Protein AF-A0A388QP44-F1 (afdb_monomer)

Structure (mmCIF, N/CA/C/O backbone):
data_AF-A0A388QP44-F1
#
_entry.id   AF-A0A388QP44-F1
#
loop_
_atom_site.group_PDB
_atom_site.id
_atom_site.type_symbol
_atom_site.label_atom_id
_atom_site.label_alt_id
_atom_site.label_comp_id
_atom_site.label_asym_id
_atom_site.label_entity_id
_atom_site.label_seq_id
_atom_site.pdbx_PDB_ins_code
_atom_site.Cartn_x
_atom_site.Cartn_y
_atom_site.Cartn_z
_atom_site.occupancy
_atom_site.B_iso_or_equiv
_atom_site.auth_seq_id
_atom_site.auth_comp_id
_atom_site.auth_asym_id
_atom_site.auth_atom_id
_atom_site.pdbx_PDB_model_num
ATOM 1 N N . MET A 1 1 ? -47.183 -3.096 -34.410 1.00 36.06 1 MET A N 1
ATOM 2 C CA . MET A 1 1 ? -46.093 -2.670 -35.306 1.00 36.06 1 MET A CA 1
ATOM 3 C C . MET A 1 1 ? -44.813 -2.932 -34.537 1.00 36.06 1 MET A C 1
ATOM 5 O O . MET A 1 1 ? -44.527 -2.222 -33.585 1.00 36.06 1 MET A O 1
ATOM 9 N N . ILE A 1 2 ? -44.214 -4.088 -34.814 1.00 36.72 2 ILE A N 1
ATOM 10 C CA . ILE A 1 2 ? -43.000 -4.600 -34.174 1.00 36.72 2 ILE A CA 1
ATOM 11 C C . ILE A 1 2 ? -41.840 -3.863 -34.840 1.00 36.72 2 ILE A C 1
ATOM 13 O O . ILE A 1 2 ? -41.774 -3.837 -36.067 1.00 36.72 2 ILE A O 1
ATOM 17 N N . ILE A 1 3 ? -40.999 -3.212 -34.045 1.00 40.69 3 ILE A N 1
ATOM 18 C CA . ILE A 1 3 ? -39.704 -2.699 -34.488 1.00 40.69 3 ILE A CA 1
ATOM 19 C C . ILE A 1 3 ? -38.692 -3.543 -33.723 1.00 40.69 3 ILE A C 1
ATOM 21 O O . ILE A 1 3 ? -38.542 -3.396 -32.512 1.00 40.69 3 ILE A O 1
ATOM 25 N N . ASP A 1 4 ? -38.130 -4.511 -34.441 1.00 37.88 4 ASP A N 1
ATOM 26 C CA . ASP A 1 4 ? -37.032 -5.362 -34.004 1.00 37.88 4 ASP A CA 1
ATOM 27 C C . ASP A 1 4 ? -35.755 -4.517 -33.912 1.00 37.88 4 ASP A C 1
ATOM 29 O O . ASP A 1 4 ? -35.214 -4.085 -34.930 1.00 37.88 4 ASP A O 1
ATOM 33 N N . ASP A 1 5 ? -35.269 -4.298 -32.690 1.00 41.50 5 ASP A N 1
ATOM 34 C CA . ASP A 1 5 ? -33.899 -3.854 -32.435 1.00 41.50 5 ASP A CA 1
ATOM 35 C C . ASP A 1 5 ? -32.983 -5.087 -32.429 1.00 41.50 5 ASP A C 1
ATOM 37 O O . ASP A 1 5 ? -32.875 -5.830 -31.446 1.00 41.50 5 ASP A O 1
ATOM 41 N N . GLU A 1 6 ? -32.327 -5.319 -33.562 1.00 45.09 6 GLU A N 1
ATOM 42 C CA . GLU A 1 6 ? -31.327 -6.363 -33.762 1.00 45.09 6 GLU A CA 1
ATOM 43 C C . GLU A 1 6 ? -30.048 -6.025 -32.961 1.00 45.09 6 GLU A C 1
ATOM 45 O O . GLU A 1 6 ? -29.150 -5.323 -33.424 1.00 45.09 6 GLU A O 1
ATOM 50 N N . LYS A 1 7 ? -29.963 -6.502 -31.709 1.00 39.59 7 LYS A N 1
ATOM 51 C CA . LYS A 1 7 ? -28.722 -6.474 -30.908 1.00 39.59 7 LYS A CA 1
ATOM 52 C C . LYS A 1 7 ? -27.682 -7.432 -31.518 1.00 39.59 7 LYS A C 1
ATOM 54 O O . LYS A 1 7 ? -27.985 -8.617 -31.678 1.00 39.59 7 LYS A O 1
ATOM 59 N N . PRO A 1 8 ? -26.454 -6.976 -31.826 1.00 43.09 8 PRO A N 1
ATOM 60 C CA . PRO A 1 8 ? -25.482 -7.766 -32.569 1.00 43.09 8 PRO A CA 1
ATOM 61 C C . PRO A 1 8 ? -24.807 -8.841 -31.700 1.00 43.09 8 PRO A C 1
ATOM 63 O O . PRO A 1 8 ? -24.777 -8.787 -30.472 1.00 43.09 8 PRO A O 1
ATOM 66 N N . LYS A 1 9 ? -24.243 -9.838 -32.385 1.00 53.03 9 LYS A N 1
ATOM 67 C CA . LYS A 1 9 ? -23.696 -11.128 -31.915 1.00 53.03 9 LYS A CA 1
ATOM 68 C C . LYS A 1 9 ? -22.442 -11.054 -31.007 1.00 53.03 9 LYS A C 1
ATOM 70 O O . LYS A 1 9 ? -21.737 -12.050 -30.860 1.00 53.03 9 LYS A O 1
ATOM 75 N N . GLU A 1 10 ? -22.143 -9.910 -30.392 1.00 55.41 10 GLU A N 1
ATOM 76 C CA . GLU A 1 10 ? -20.898 -9.656 -29.635 1.00 55.41 10 GLU A CA 1
ATOM 77 C C . GLU A 1 10 ? -20.819 -10.423 -28.305 1.00 55.41 10 GLU A C 1
ATOM 79 O O . GLU A 1 10 ? -19.761 -10.942 -27.942 1.00 55.41 10 GLU A O 1
ATOM 84 N N . ASN A 1 11 ? -21.953 -10.602 -27.619 1.00 61.88 11 ASN A N 1
ATOM 85 C CA . ASN A 1 11 ? -21.992 -11.299 -26.327 1.00 61.88 11 ASN A CA 1
ATOM 86 C C . ASN A 1 11 ? -21.546 -12.768 -26.409 1.00 61.88 11 ASN A C 1
ATOM 88 O O . ASN A 1 11 ? -21.019 -13.316 -25.436 1.00 61.88 11 ASN A O 1
ATOM 92 N N . GLU A 1 12 ? -21.737 -13.426 -27.555 1.00 70.94 12 GLU A N 1
ATOM 93 C CA . GLU A 1 12 ? -21.402 -14.844 -27.698 1.00 70.94 12 GLU A CA 1
ATOM 94 C C . GLU A 1 12 ? -19.886 -15.069 -27.826 1.00 70.94 12 GLU A C 1
ATOM 96 O O . GLU A 1 12 ? -19.361 -16.057 -27.309 1.00 70.94 12 GLU A O 1
ATOM 101 N N . LEU A 1 13 ? -19.167 -14.143 -28.471 1.00 75.38 13 LEU A N 1
ATOM 102 C CA . LEU A 1 13 ? -17.709 -14.206 -28.624 1.00 75.38 13 LEU A CA 1
ATOM 103 C C . LEU A 1 13 ? -16.993 -13.881 -27.313 1.00 75.38 13 LEU A C 1
ATOM 105 O O . LEU A 1 13 ? -16.103 -14.629 -26.911 1.00 75.38 13 LEU A O 1
ATOM 109 N N . ILE A 1 14 ? -17.437 -12.839 -26.605 1.00 80.56 14 ILE A N 1
ATOM 110 C CA . ILE A 1 14 ? -16.909 -12.471 -25.283 1.00 80.56 14 ILE A CA 1
ATOM 111 C C . ILE A 1 14 ? -17.078 -13.640 -24.300 1.00 80.56 14 ILE A C 1
ATOM 113 O O . ILE A 1 14 ? -16.132 -14.031 -23.619 1.00 80.56 14 ILE A O 1
ATOM 117 N N . SER A 1 15 ? -18.243 -14.296 -24.313 1.00 80.31 15 SER A N 1
ATOM 118 C CA . SER A 1 15 ? -18.501 -15.479 -23.478 1.00 80.31 15 SER A CA 1
ATOM 119 C C . SER A 1 15 ? -17.587 -16.666 -23.812 1.00 80.31 15 SER A C 1
ATOM 121 O O . SER A 1 15 ? -17.215 -17.434 -22.925 1.00 80.31 15 SER A O 1
ATOM 123 N N . LYS A 1 16 ? -17.220 -16.851 -25.087 1.00 81.62 16 LYS A N 1
ATOM 124 C CA . LYS A 1 16 ? -16.285 -17.907 -25.516 1.00 81.62 16 LYS A CA 1
ATOM 125 C C . LYS A 1 16 ? -14.850 -17.597 -25.088 1.00 81.62 16 LYS A C 1
ATOM 127 O O . LYS A 1 16 ? -14.151 -18.507 -24.653 1.00 81.62 16 LYS A O 1
ATOM 132 N N . ILE A 1 17 ? -14.436 -16.333 -25.157 1.00 83.75 17 ILE A N 1
ATOM 133 C CA . ILE A 1 17 ? -13.115 -15.878 -24.701 1.00 83.75 17 ILE A CA 1
ATOM 134 C C . ILE A 1 17 ? -12.996 -16.018 -23.180 1.00 83.75 17 ILE A C 1
ATOM 136 O O . ILE A 1 17 ? -11.995 -16.546 -22.702 1.00 83.75 17 ILE A O 1
ATOM 140 N N . GLN A 1 18 ? -14.041 -15.669 -22.423 1.00 81.44 18 GLN A N 1
ATOM 141 C CA . GLN A 1 18 ? -14.054 -15.853 -20.970 1.00 81.44 18 GLN A CA 1
ATOM 142 C C . GLN A 1 18 ? -13.886 -17.328 -20.578 1.00 81.44 18 GLN A C 1
ATOM 144 O O . GLN A 1 18 ? -13.082 -17.654 -19.713 1.00 81.44 18 GLN A O 1
ATOM 149 N N . LYS A 1 19 ? -14.543 -18.249 -21.296 1.00 82.38 19 LYS A N 1
ATOM 150 C CA . LYS A 1 19 ? -14.344 -19.694 -21.090 1.00 82.38 19 LYS A CA 1
ATOM 151 C C . LYS A 1 19 ? -12.910 -20.150 -21.369 1.00 82.38 19 LYS A C 1
ATOM 153 O O . LYS A 1 19 ? -12.461 -21.096 -20.728 1.00 82.38 19 LYS A O 1
ATOM 158 N N . LEU A 1 20 ? -12.190 -19.522 -22.305 1.00 82.69 20 LEU A N 1
ATOM 159 C CA . LEU A 1 20 ? -10.773 -19.828 -22.552 1.00 82.69 20 LEU A CA 1
ATOM 160 C C . LEU A 1 20 ? -9.883 -19.372 -21.393 1.00 82.69 20 LEU A C 1
ATOM 162 O O . LEU A 1 20 ? -8.952 -20.098 -21.041 1.00 82.69 20 LEU A O 1
ATOM 166 N N . ILE A 1 21 ? -10.197 -18.222 -20.789 1.00 82.69 21 ILE A N 1
ATOM 167 C CA . ILE A 1 21 ? -9.527 -17.718 -19.583 1.00 82.69 21 ILE A CA 1
ATOM 168 C C . ILE A 1 21 ? -9.776 -18.682 -18.418 1.00 82.69 21 ILE A C 1
ATOM 170 O O . ILE A 1 21 ? -8.825 -19.159 -17.802 1.00 82.69 21 ILE A O 1
ATOM 174 N N . ASP A 1 22 ? -11.035 -19.056 -18.186 1.00 82.62 22 ASP A N 1
ATOM 175 C CA . ASP A 1 22 ? -11.422 -19.953 -17.090 1.00 82.62 22 ASP A CA 1
ATOM 176 C C . ASP A 1 22 ? -10.857 -21.378 -17.273 1.00 82.62 22 ASP A C 1
ATOM 178 O O . ASP A 1 22 ? -10.543 -22.062 -16.300 1.00 82.62 22 ASP A O 1
ATOM 182 N N . SER A 1 23 ? -10.684 -21.822 -18.525 1.00 80.19 23 SER A N 1
ATOM 183 C CA . SER A 1 23 ? -10.083 -23.123 -18.871 1.00 80.19 23 SER A CA 1
ATOM 184 C C . SER A 1 23 ? -8.550 -23.085 -18.956 1.00 80.19 23 SER A C 1
ATOM 186 O O . SER A 1 23 ? -7.940 -24.087 -19.332 1.00 80.19 23 SER A O 1
ATOM 188 N N . ASN A 1 24 ? -7.927 -21.937 -18.661 1.00 75.44 24 ASN A N 1
ATOM 189 C CA . ASN A 1 24 ? -6.490 -21.674 -18.778 1.00 75.44 24 ASN A CA 1
ATOM 190 C C . ASN A 1 24 ? -5.882 -22.082 -20.142 1.00 75.44 24 ASN A C 1
ATOM 192 O O . ASN A 1 24 ? -4.736 -22.524 -20.229 1.00 75.44 24 ASN A O 1
ATOM 196 N N . ASN A 1 25 ? -6.663 -21.972 -21.223 1.00 73.88 25 ASN A N 1
ATOM 197 C CA . ASN A 1 25 ? -6.258 -22.379 -22.569 1.00 73.88 25 ASN A CA 1
ATOM 198 C C . ASN A 1 25 ? -5.904 -21.159 -23.427 1.00 73.88 25 ASN A C 1
ATOM 200 O O . ASN A 1 25 ? -6.636 -20.768 -24.338 1.00 73.88 25 ASN A O 1
ATOM 204 N N . GLY A 1 26 ? -4.746 -20.574 -23.142 1.00 80.38 26 GLY A N 1
ATOM 205 C CA . GLY A 1 26 ? -4.225 -19.404 -23.836 1.00 80.38 26 GLY A CA 1
ATOM 206 C C . GLY A 1 26 ? -3.373 -18.544 -22.915 1.00 80.38 26 GLY A C 1
ATOM 207 O O . GLY A 1 26 ? -3.038 -18.949 -21.808 1.00 80.38 26 GLY A O 1
ATOM 208 N N . ASP A 1 27 ? -3.014 -17.361 -23.398 1.00 86.38 27 ASP A N 1
ATOM 209 C CA . ASP A 1 27 ? -2.368 -16.331 -22.596 1.00 86.38 27 ASP A CA 1
ATOM 210 C C . ASP A 1 27 ? -3.469 -15.471 -21.948 1.00 86.38 27 ASP A C 1
ATOM 212 O O . ASP A 1 27 ? -4.200 -14.786 -22.674 1.00 86.38 27 ASP A O 1
ATOM 216 N N . PRO A 1 28 ? -3.629 -15.514 -20.613 1.00 83.69 28 PRO A N 1
ATOM 217 C CA . PRO A 1 28 ? -4.710 -14.820 -19.921 1.00 83.69 28 PRO A CA 1
ATOM 218 C C . PRO A 1 28 ? -4.622 -13.298 -20.080 1.00 83.69 28 PRO A C 1
ATOM 220 O O . PRO A 1 28 ? -5.657 -12.647 -20.202 1.00 83.69 28 PRO A O 1
ATOM 223 N N . GLY A 1 29 ? -3.413 -12.727 -20.148 1.00 84.19 29 GLY A N 1
ATOM 224 C CA . GLY A 1 29 ? -3.236 -11.288 -20.348 1.00 84.19 29 GLY A CA 1
ATOM 225 C C . GLY A 1 29 ? -3.674 -10.864 -21.747 1.00 84.19 29 GLY A C 1
ATOM 226 O O . GLY A 1 29 ? -4.401 -9.884 -21.917 1.00 84.19 29 GLY A O 1
ATOM 227 N N . ARG A 1 30 ? -3.304 -11.660 -22.755 1.00 87.56 30 ARG A N 1
ATOM 228 C CA . ARG A 1 30 ? -3.704 -11.421 -24.145 1.00 87.56 30 ARG A CA 1
ATOM 229 C C . ARG A 1 30 ? -5.208 -11.597 -24.354 1.00 87.56 30 ARG A C 1
ATOM 231 O O . ARG A 1 30 ? -5.830 -10.770 -25.012 1.00 87.56 30 ARG A O 1
ATOM 238 N N . LEU A 1 31 ? -5.806 -12.640 -23.779 1.00 88.81 31 LEU A N 1
ATOM 239 C CA . LEU A 1 31 ? -7.251 -12.879 -23.854 1.00 88.81 31 LEU A CA 1
ATOM 240 C C . LEU A 1 31 ? -8.052 -11.775 -23.148 1.00 88.81 31 LEU A C 1
ATOM 242 O O . LEU A 1 31 ? -9.086 -11.363 -23.672 1.00 88.81 31 LEU A O 1
ATOM 246 N N . GLN A 1 32 ? -7.556 -11.251 -22.021 1.00 85.31 32 GLN A N 1
ATOM 247 C CA . GLN A 1 32 ? -8.180 -10.119 -21.333 1.00 85.31 32 GLN A CA 1
ATOM 248 C C . GLN A 1 32 ? -8.125 -8.845 -22.183 1.00 85.31 32 GLN A C 1
ATOM 250 O O . GLN A 1 32 ? -9.148 -8.196 -22.371 1.00 85.31 32 GLN A O 1
ATOM 255 N N . HIS A 1 33 ? -6.968 -8.534 -22.775 1.00 88.12 33 HIS A N 1
ATOM 256 C CA . HIS A 1 33 ? -6.825 -7.388 -23.676 1.00 88.12 33 HIS A CA 1
ATOM 257 C C . HIS A 1 33 ? -7.799 -7.463 -24.863 1.00 88.12 33 HIS A C 1
ATOM 259 O O . HIS A 1 33 ? -8.467 -6.488 -25.199 1.00 88.12 33 HIS A O 1
ATOM 265 N N . ILE A 1 34 ? -7.931 -8.643 -25.471 1.00 87.25 34 ILE A N 1
ATOM 266 C CA . ILE A 1 34 ? -8.887 -8.894 -26.553 1.00 87.25 34 ILE A CA 1
ATOM 267 C C . ILE A 1 34 ? -10.334 -8.684 -26.071 1.00 87.25 34 ILE A C 1
ATOM 269 O O . ILE A 1 34 ? -11.133 -8.066 -26.774 1.00 87.25 34 ILE A O 1
ATOM 273 N N . CYS A 1 35 ? -10.673 -9.177 -24.877 1.00 85.69 35 CYS A N 1
ATOM 274 C CA . CYS A 1 35 ? -11.994 -9.017 -24.264 1.00 85.69 35 CYS A CA 1
ATOM 275 C C . CYS A 1 35 ? -12.339 -7.537 -24.028 1.00 85.69 35 CYS A C 1
ATOM 277 O O . CYS A 1 35 ? -13.435 -7.085 -24.372 1.00 85.69 35 CYS A O 1
ATOM 279 N N . ASP A 1 36 ? -11.378 -6.766 -23.520 1.00 85.44 36 ASP A N 1
ATOM 280 C CA . ASP A 1 36 ? -11.526 -5.334 -23.272 1.00 85.44 36 ASP A CA 1
ATOM 281 C C . ASP A 1 36 ? -11.694 -4.557 -24.588 1.00 85.44 36 ASP A C 1
ATOM 283 O O . ASP A 1 36 ? -12.540 -3.666 -24.680 1.00 85.44 36 ASP A O 1
ATOM 287 N N . MET A 1 37 ? -10.944 -4.921 -25.636 1.00 85.00 37 MET A N 1
ATOM 288 C CA . MET A 1 37 ? -11.053 -4.301 -26.964 1.00 85.00 37 MET A CA 1
ATOM 289 C C . MET A 1 37 ? -12.404 -4.579 -27.631 1.00 85.00 37 MET A C 1
ATOM 291 O O . MET A 1 37 ? -13.008 -3.659 -28.186 1.00 85.00 37 MET A O 1
ATOM 295 N N . LEU A 1 38 ? -12.909 -5.812 -27.528 1.00 82.19 38 LEU A N 1
ATOM 296 C CA . LEU A 1 38 ? -14.235 -6.181 -28.031 1.00 82.19 38 LEU A CA 1
ATOM 297 C C . LEU A 1 38 ? -15.354 -5.496 -27.240 1.00 82.19 38 LEU A C 1
ATOM 299 O O . LEU A 1 38 ? -16.295 -4.997 -27.841 1.00 82.19 38 LEU A O 1
ATOM 303 N N . SER A 1 39 ? -15.223 -5.383 -25.915 1.00 79.31 39 SER A N 1
ATOM 304 C CA . SER A 1 39 ? -16.188 -4.656 -25.069 1.00 79.31 39 SER A CA 1
ATOM 305 C C . SER A 1 39 ? -16.237 -3.156 -25.382 1.00 79.31 39 SER A C 1
ATOM 307 O O . SER A 1 39 ? -17.246 -2.495 -25.148 1.00 79.31 39 SER A O 1
ATOM 309 N N . GLN A 1 40 ? -15.140 -2.608 -25.912 1.00 79.12 40 GLN A N 1
ATOM 310 C CA . GLN A 1 40 ? -15.026 -1.217 -26.349 1.00 79.12 40 GLN A CA 1
ATOM 311 C C . GLN A 1 40 ? -15.366 -1.016 -27.838 1.00 79.12 40 GLN A C 1
ATOM 313 O O . GLN A 1 40 ? -15.201 0.099 -28.335 1.00 79.12 40 GLN A O 1
ATOM 318 N N . ASN A 1 41 ? -15.821 -2.055 -28.554 1.00 73.06 41 ASN A N 1
ATOM 319 C CA . ASN A 1 41 ? -16.096 -2.038 -29.998 1.00 73.06 41 ASN A CA 1
ATOM 320 C C . ASN A 1 41 ? -14.921 -1.524 -30.849 1.00 73.06 41 ASN A C 1
ATOM 322 O O . ASN A 1 41 ? -15.109 -0.867 -31.876 1.00 73.06 41 ASN A O 1
ATOM 326 N N . LYS A 1 42 ? -13.688 -1.807 -30.415 1.00 78.50 42 LYS A N 1
ATOM 327 C CA . LYS A 1 42 ? -12.469 -1.449 -31.144 1.00 78.50 42 LYS A CA 1
ATOM 328 C C . LYS A 1 42 ? -12.053 -2.582 -32.086 1.00 78.50 42 LYS A C 1
ATOM 330 O O . LYS A 1 42 ? -12.203 -3.754 -31.736 1.00 78.50 42 LYS A O 1
ATOM 335 N N . PRO A 1 43 ? -11.510 -2.263 -33.276 1.00 78.94 43 PRO A N 1
ATOM 336 C CA . PRO A 1 43 ? -11.025 -3.280 -34.194 1.00 78.94 43 PRO A CA 1
ATOM 337 C C . PRO A 1 43 ? -9.824 -4.002 -33.584 1.00 78.94 43 PRO A C 1
ATOM 339 O O . PRO A 1 43 ? -8.904 -3.382 -33.053 1.00 78.94 43 PRO A O 1
ATOM 342 N N . LEU A 1 44 ? -9.841 -5.327 -33.671 1.00 83.38 44 LEU A N 1
ATOM 343 C CA . LEU A 1 44 ? -8.792 -6.161 -33.111 1.00 83.38 44 LEU A CA 1
ATOM 344 C C . LEU A 1 44 ? -7.571 -6.213 -34.042 1.00 83.38 44 LEU A C 1
ATOM 346 O O . LEU A 1 44 ? -7.737 -6.257 -35.263 1.00 83.38 44 LEU A O 1
ATOM 350 N N . TYR A 1 45 ? -6.356 -6.251 -33.487 1.00 87.25 45 TYR A N 1
ATOM 351 C CA . TYR A 1 45 ? -5.131 -6.412 -34.278 1.00 87.25 45 TYR A CA 1
ATOM 352 C C . TYR A 1 45 ? -5.135 -7.737 -35.053 1.00 87.25 45 TYR A C 1
ATOM 354 O O . TYR A 1 45 ? -5.648 -8.748 -34.577 1.00 87.25 45 TYR A O 1
ATOM 362 N N . HIS A 1 46 ? -4.510 -7.762 -36.235 1.00 82.50 46 HIS A N 1
ATOM 363 C CA . HIS A 1 46 ? -4.450 -8.964 -37.078 1.00 82.50 46 HIS A CA 1
ATOM 364 C C . HIS A 1 46 ? -3.844 -10.171 -36.341 1.00 82.50 46 HIS A C 1
ATOM 366 O O . HIS A 1 46 ? -4.353 -11.285 -36.431 1.00 82.50 46 HIS A O 1
ATOM 372 N N . SER A 1 47 ? -2.803 -9.937 -35.539 1.00 83.50 47 SER A N 1
ATOM 373 C CA . SER A 1 47 ? -2.174 -10.963 -34.703 1.00 83.50 47 SER A CA 1
ATOM 374 C C . SER A 1 47 ? -3.143 -11.573 -33.687 1.00 83.50 47 SER A C 1
ATOM 376 O O . SER A 1 47 ? -3.059 -12.769 -33.404 1.00 83.50 47 SER A O 1
ATOM 378 N N . ASP A 1 48 ? -4.036 -10.765 -33.120 1.00 86.00 48 ASP A N 1
ATOM 379 C CA . ASP A 1 48 ? -5.025 -11.163 -32.119 1.00 86.00 48 ASP A CA 1
ATOM 380 C C . ASP A 1 48 ? -6.235 -11.855 -32.758 1.00 86.00 48 ASP A C 1
ATOM 382 O O . ASP A 1 48 ? -6.763 -12.811 -32.192 1.00 86.00 48 ASP A O 1
ATOM 386 N N . GLN A 1 49 ? -6.618 -11.455 -33.974 1.00 84.06 49 GLN A N 1
ATOM 387 C CA . GLN A 1 49 ? -7.624 -12.160 -34.776 1.00 84.06 49 GLN A CA 1
ATOM 388 C C . GLN A 1 49 ? -7.166 -13.589 -35.099 1.00 84.06 49 GLN A C 1
ATOM 390 O O . GLN A 1 49 ? -7.851 -14.547 -34.748 1.00 84.06 49 GLN A O 1
ATOM 395 N N . VAL A 1 50 ? -5.962 -13.745 -35.658 1.00 83.38 50 VAL A N 1
ATOM 396 C CA . VAL A 1 50 ? -5.365 -15.059 -35.970 1.00 83.38 50 VAL A CA 1
ATOM 397 C C . VAL A 1 50 ? -5.204 -15.918 -34.709 1.00 83.38 50 VAL A C 1
ATOM 399 O O . VAL A 1 50 ? -5.404 -17.134 -34.733 1.00 83.38 50 VAL A O 1
ATOM 402 N N . TYR A 1 51 ? -4.871 -15.292 -33.578 1.00 86.94 51 TYR A N 1
ATOM 403 C CA . TYR A 1 51 ? -4.759 -15.980 -32.294 1.00 86.94 51 TYR A CA 1
ATOM 404 C C . TYR A 1 51 ? -6.097 -16.575 -31.832 1.00 86.94 51 TYR A C 1
ATOM 406 O O . TYR A 1 51 ? -6.144 -17.743 -31.438 1.00 86.94 51 TYR A O 1
ATOM 414 N N . LEU A 1 52 ? -7.186 -15.804 -31.917 1.00 84.94 52 LEU A N 1
ATOM 415 C CA . LEU A 1 52 ? -8.531 -16.287 -31.601 1.00 84.94 52 LEU A CA 1
ATOM 416 C C . LEU A 1 52 ? -8.999 -17.377 -32.564 1.00 84.94 52 LEU A C 1
ATOM 418 O O . LEU A 1 52 ? -9.572 -18.367 -32.113 1.00 84.94 52 LEU A O 1
ATOM 422 N N . GLU A 1 53 ? -8.745 -17.223 -33.863 1.00 82.00 53 GLU A N 1
ATOM 423 C CA . GLU A 1 53 ? -9.108 -18.215 -34.882 1.00 82.00 53 GLU A CA 1
ATOM 424 C C . GLU A 1 53 ? -8.478 -19.576 -34.578 1.00 82.00 53 GLU A C 1
ATOM 426 O O . GLU A 1 53 ? -9.171 -20.595 -34.541 1.00 82.00 53 GLU A O 1
ATOM 431 N N . ASN A 1 54 ? -7.183 -19.582 -34.255 1.00 80.25 54 ASN A N 1
ATOM 432 C CA . ASN A 1 54 ? -6.450 -20.799 -33.922 1.00 80.25 54 ASN A CA 1
ATOM 433 C C . ASN A 1 54 ? -6.917 -21.432 -32.595 1.00 80.25 54 ASN A C 1
ATOM 435 O O . ASN A 1 54 ? -6.881 -22.650 -32.436 1.00 80.25 54 ASN A O 1
ATOM 439 N N . LYS A 1 55 ? -7.362 -20.620 -31.625 1.00 81.81 55 LYS A N 1
ATOM 440 C CA . LYS A 1 55 ? -7.794 -21.100 -30.300 1.00 81.81 55 LYS A CA 1
ATOM 441 C C . LYS A 1 55 ? -9.252 -21.535 -30.231 1.00 81.81 55 LYS A C 1
ATOM 443 O O . LYS A 1 55 ? -9.569 -22.456 -29.483 1.00 81.81 55 LYS A O 1
ATOM 448 N N . LEU A 1 56 ? -10.129 -20.897 -30.997 1.00 76.69 56 LEU A N 1
ATOM 449 C CA . LEU A 1 56 ? -11.551 -21.229 -31.054 1.00 76.69 56 LEU A CA 1
ATOM 450 C C . LEU A 1 56 ? -11.872 -22.233 -32.172 1.00 76.69 56 LEU A C 1
ATOM 452 O O . LEU A 1 56 ? -12.986 -22.753 -32.207 1.00 76.69 56 LEU A O 1
ATOM 456 N N . GLY A 1 57 ? -10.920 -22.516 -33.070 1.00 64.31 57 GLY A N 1
ATOM 457 C CA . GLY A 1 57 ? -11.108 -23.444 -34.189 1.00 64.31 57 GLY A CA 1
ATOM 458 C C . GLY A 1 57 ? -12.184 -22.979 -35.174 1.00 64.31 57 GLY A C 1
ATOM 459 O O . GLY A 1 57 ? -12.844 -23.802 -35.808 1.00 64.31 57 GLY A O 1
ATOM 460 N N . ILE A 1 58 ? -12.415 -21.664 -35.259 1.00 60.81 58 ILE A N 1
ATOM 461 C CA . ILE A 1 58 ? -13.496 -21.085 -36.057 1.00 60.81 58 ILE A CA 1
ATOM 462 C C . ILE A 1 58 ? -12.954 -20.774 -37.448 1.00 60.81 58 ILE A C 1
ATOM 464 O O . ILE A 1 58 ? -12.264 -19.780 -37.656 1.00 60.81 58 ILE A O 1
ATOM 468 N N . ASN A 1 59 ? -13.317 -21.607 -38.419 1.00 44.25 59 ASN A N 1
ATOM 469 C CA . ASN A 1 59 ? -13.148 -21.276 -39.826 1.00 44.25 59 ASN A CA 1
ATOM 470 C C . ASN A 1 59 ? -14.148 -20.166 -40.199 1.00 44.25 59 ASN A C 1
ATOM 472 O O . ASN A 1 59 ? -15.362 -20.328 -40.091 1.00 44.25 59 ASN A O 1
ATOM 476 N N . ASN A 1 60 ? -13.592 -19.022 -40.586 1.00 43.34 60 ASN A N 1
ATOM 477 C CA . ASN A 1 60 ? -14.218 -17.752 -40.948 1.00 43.34 60 ASN A CA 1
ATOM 478 C C . ASN A 1 60 ? -15.548 -17.802 -41.729 1.00 43.34 60 ASN A C 1
ATOM 480 O O . ASN A 1 60 ? -15.531 -18.092 -42.921 1.00 43.34 60 ASN A O 1
ATOM 484 N N . THR A 1 61 ? -16.647 -17.313 -41.128 1.00 40.94 61 THR A N 1
ATOM 485 C CA . THR A 1 61 ? -17.808 -16.764 -41.878 1.00 40.94 61 THR A CA 1
ATOM 486 C C . THR A 1 61 ? -18.621 -15.648 -41.178 1.00 40.94 61 THR A C 1
ATOM 488 O O . THR A 1 61 ? -19.734 -15.363 -41.612 1.00 40.94 61 THR A O 1
ATOM 491 N N . SER A 1 62 ? -18.157 -14.954 -40.124 1.00 41.94 62 SER A N 1
ATOM 492 C CA . SER A 1 62 ? -18.980 -13.862 -39.523 1.00 41.94 62 SER A CA 1
ATOM 493 C C . SER A 1 62 ? -18.259 -12.617 -38.993 1.00 41.94 62 SER A C 1
ATOM 495 O O . SER A 1 62 ? -18.899 -11.776 -38.373 1.00 41.94 62 SER A O 1
ATOM 497 N N . LEU A 1 63 ? -16.977 -12.417 -39.305 1.00 43.97 63 LEU A N 1
ATOM 498 C CA . LEU A 1 63 ? -16.242 -11.185 -38.976 1.00 43.97 63 LEU A CA 1
ATOM 499 C C . LEU A 1 63 ? -15.784 -10.483 -40.261 1.00 43.97 63 LEU A C 1
ATOM 501 O O . LEU A 1 63 ? -14.603 -10.348 -40.548 1.00 43.97 63 LEU A O 1
ATOM 505 N N . LYS A 1 64 ? -16.745 -10.068 -41.085 1.00 38.16 64 LYS A N 1
ATOM 506 C CA . LYS A 1 64 ? -16.506 -9.126 -42.184 1.00 38.16 64 LYS A CA 1
ATOM 507 C C . LYS A 1 64 ? -17.581 -8.060 -42.124 1.00 38.16 64 LYS A C 1
ATOM 509 O O . LYS A 1 64 ? -18.562 -8.187 -42.833 1.00 38.16 64 LYS A O 1
ATOM 514 N N . ASN A 1 65 ? -17.420 -7.071 -41.250 1.00 40.06 65 ASN A N 1
ATOM 515 C CA . ASN A 1 65 ? -18.048 -5.757 -41.373 1.00 40.06 65 ASN A CA 1
ATOM 516 C C . ASN A 1 65 ? -17.206 -4.747 -40.577 1.00 40.06 65 ASN A C 1
ATOM 518 O O . ASN A 1 65 ? -16.895 -4.991 -39.416 1.00 40.06 65 ASN A O 1
ATOM 522 N N . ASN A 1 66 ? -16.875 -3.631 -41.233 1.00 38.47 66 ASN A N 1
ATOM 523 C CA . ASN A 1 66 ? -16.098 -2.467 -40.775 1.00 38.47 66 ASN A CA 1
ATOM 524 C C . ASN A 1 66 ? -14.564 -2.581 -40.809 1.00 38.47 66 ASN A C 1
ATOM 526 O O . ASN A 1 66 ? -13.887 -2.654 -39.789 1.00 38.47 66 ASN A O 1
ATOM 530 N N . ILE A 1 67 ? -14.024 -2.472 -42.026 1.00 37.84 67 ILE A N 1
ATOM 531 C CA . ILE A 1 67 ? -12.649 -2.029 -42.291 1.00 37.84 67 ILE A CA 1
ATOM 532 C C . ILE A 1 67 ? -12.727 -0.575 -42.793 1.00 37.84 67 ILE A C 1
ATOM 534 O O . ILE A 1 67 ? -13.321 -0.353 -43.851 1.00 37.84 67 ILE A O 1
ATOM 538 N N . PRO A 1 68 ? -12.128 0.420 -42.113 1.00 33.31 68 PRO A N 1
ATOM 539 C CA . PRO A 1 68 ? -11.694 1.648 -42.759 1.00 33.31 68 PRO A CA 1
ATOM 540 C C . PRO A 1 68 ? -10.461 1.328 -43.607 1.00 33.31 68 PRO A C 1
ATOM 542 O O . PRO A 1 68 ? -9.438 0.854 -43.120 1.00 33.31 68 PRO A O 1
ATOM 545 N N . HIS A 1 69 ? -10.623 1.552 -44.901 1.00 38.91 69 HIS A N 1
ATOM 546 C CA . HIS A 1 69 ? -9.636 1.432 -45.959 1.00 38.91 69 HIS A CA 1
ATOM 547 C C . HIS A 1 69 ? -8.418 2.338 -45.692 1.00 38.91 69 HIS A C 1
ATOM 549 O O . HIS A 1 69 ? -8.546 3.561 -45.678 1.00 38.91 69 HIS A O 1
ATOM 555 N N . PHE A 1 70 ? -7.241 1.737 -45.505 1.00 29.48 70 PHE A N 1
ATOM 556 C CA . PHE A 1 70 ? -5.963 2.372 -45.817 1.00 29.48 70 PHE A CA 1
ATOM 557 C C . PHE A 1 70 ? -5.155 1.380 -46.651 1.00 29.48 70 PHE A C 1
ATOM 559 O O . PHE A 1 70 ? -4.9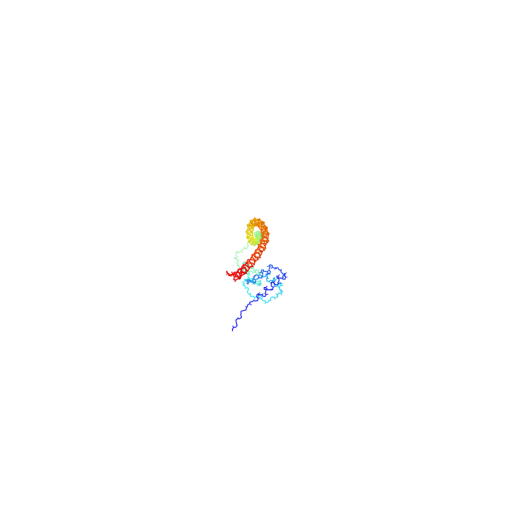11 0.248 -46.232 1.00 29.48 70 PHE A O 1
ATOM 566 N N . ASP A 1 71 ? -4.867 1.796 -47.878 1.00 28.23 71 ASP A N 1
ATOM 567 C CA . ASP A 1 71 ? -4.322 0.989 -48.957 1.00 28.23 71 ASP A CA 1
ATOM 568 C C . ASP A 1 71 ? -3.001 0.308 -48.598 1.00 28.23 71 ASP A C 1
ATOM 570 O O . ASP A 1 71 ? -1.981 0.958 -48.378 1.00 28.23 71 ASP A O 1
ATOM 574 N N . VAL A 1 72 ? -2.994 -1.020 -48.694 1.00 37.41 72 VAL A N 1
ATOM 575 C CA . VAL A 1 72 ? -1.900 -1.719 -49.368 1.00 37.41 72 VAL A CA 1
ATOM 576 C C . VAL A 1 72 ? -2.532 -2.702 -50.342 1.00 37.41 72 VAL A C 1
ATOM 578 O O . VAL A 1 72 ? -3.276 -3.601 -49.948 1.00 37.41 72 VAL A O 1
ATOM 581 N N . CYS A 1 73 ? -2.248 -2.523 -51.626 1.00 34.06 73 CYS A N 1
ATOM 582 C CA . CYS A 1 73 ? -2.543 -3.492 -52.671 1.00 34.06 73 CYS A CA 1
ATOM 583 C C . CYS A 1 73 ? -1.589 -3.269 -53.865 1.00 34.06 73 CYS A C 1
ATOM 585 O O . CYS A 1 73 ? -1.004 -2.194 -53.984 1.00 34.06 73 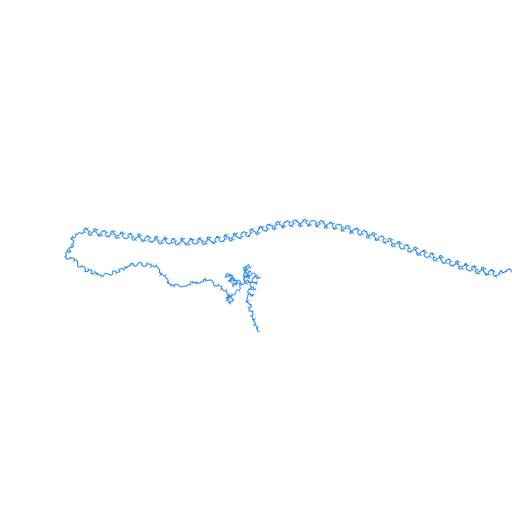CYS A O 1
ATOM 587 N N . PRO A 1 74 ? -1.381 -4.278 -54.723 1.00 39.62 74 PRO A N 1
ATOM 588 C CA . PRO A 1 74 ? -0.241 -5.188 -54.625 1.00 39.62 74 PRO A CA 1
ATOM 589 C C . PRO A 1 74 ? 0.510 -5.329 -55.963 1.00 39.62 74 PRO A C 1
ATOM 591 O O . PRO A 1 74 ? 0.194 -4.678 -56.958 1.00 39.62 74 PRO A O 1
ATOM 594 N N . GLU A 1 75 ? 1.514 -6.204 -55.975 1.00 35.53 75 GLU A N 1
ATOM 595 C CA . GLU A 1 75 ? 2.173 -6.724 -57.174 1.00 35.53 75 GLU A CA 1
ATOM 596 C C . GLU A 1 75 ? 1.162 -7.197 -58.232 1.00 35.53 75 GLU A C 1
ATOM 598 O O . GLU A 1 75 ? 0.370 -8.097 -57.969 1.00 35.53 75 GLU A O 1
ATOM 603 N N . ASP A 1 76 ? 1.201 -6.591 -59.428 1.00 30.52 76 ASP A N 1
ATOM 604 C CA . ASP A 1 76 ? 1.203 -7.308 -60.708 1.00 30.52 76 ASP A CA 1
ATOM 605 C C . ASP A 1 76 ? 1.299 -6.371 -61.932 1.00 30.52 76 ASP A C 1
ATOM 607 O O . ASP A 1 76 ? 0.640 -5.337 -62.018 1.00 30.52 76 ASP A O 1
ATOM 611 N N . LYS A 1 77 ? 2.035 -6.856 -62.945 1.00 30.12 77 LYS A N 1
ATOM 612 C CA . LYS A 1 77 ? 2.119 -6.420 -64.362 1.00 30.12 77 LYS A CA 1
ATOM 613 C C . LYS A 1 77 ? 3.151 -5.345 -64.726 1.00 30.12 77 LYS A C 1
ATOM 615 O O . LYS A 1 77 ? 2.883 -4.158 -64.859 1.00 30.12 77 LYS A O 1
ATOM 620 N N . ILE A 1 78 ? 4.309 -5.872 -65.128 1.00 40.50 78 ILE A N 1
ATOM 621 C CA . ILE A 1 78 ? 4.953 -5.619 -66.429 1.00 40.50 78 ILE A CA 1
ATOM 622 C C . ILE A 1 78 ? 4.018 -4.884 -67.411 1.00 40.50 78 ILE A C 1
ATOM 624 O O . ILE A 1 78 ? 3.050 -5.477 -67.892 1.00 40.50 78 ILE A O 1
ATOM 628 N N . LYS A 1 79 ? 4.360 -3.632 -67.746 1.00 28.50 79 LYS A N 1
ATOM 629 C CA . LYS A 1 79 ? 4.333 -3.034 -69.097 1.00 28.50 79 LYS A CA 1
ATOM 630 C C . LYS A 1 79 ? 4.779 -1.566 -69.033 1.00 28.50 79 LYS A C 1
ATOM 632 O O . LYS A 1 79 ? 4.085 -0.728 -68.484 1.00 28.50 79 LYS A O 1
ATOM 637 N N . HIS A 1 80 ? 5.911 -1.299 -69.686 1.00 30.30 80 HIS A N 1
ATOM 638 C CA . HIS A 1 80 ? 6.297 -0.035 -70.323 1.00 30.30 80 HIS A CA 1
ATOM 639 C C . HIS A 1 80 ? 6.241 1.266 -69.502 1.00 30.30 80 HIS A C 1
ATOM 641 O O . HIS A 1 80 ? 5.193 1.877 -69.380 1.00 30.30 80 HIS A O 1
ATOM 647 N N . MET A 1 81 ? 7.417 1.814 -69.179 1.00 29.69 81 MET A N 1
ATOM 648 C CA . MET A 1 81 ? 7.926 3.022 -69.853 1.00 29.69 81 MET A CA 1
ATOM 649 C C . MET A 1 81 ? 9.443 3.144 -69.636 1.00 29.69 81 MET A C 1
ATOM 651 O O . MET A 1 81 ? 9.930 3.899 -68.803 1.00 29.69 81 MET A O 1
ATOM 655 N N . ASN A 1 82 ? 10.200 2.424 -70.467 1.00 38.03 82 ASN A N 1
ATOM 656 C CA . ASN A 1 82 ? 11.519 2.881 -70.890 1.00 38.03 82 ASN A CA 1
ATOM 657 C C . ASN A 1 82 ? 11.311 4.143 -71.731 1.00 38.03 82 ASN A C 1
ATOM 659 O O . ASN A 1 82 ? 10.794 4.045 -72.846 1.00 38.03 82 ASN A O 1
ATOM 663 N N . LYS A 1 83 ? 11.680 5.321 -71.220 1.00 36.59 83 LYS A N 1
ATOM 664 C CA . LYS A 1 83 ? 11.908 6.503 -72.061 1.00 36.59 83 LYS A CA 1
ATOM 665 C C . LYS A 1 83 ? 12.742 7.553 -71.335 1.00 36.59 83 LYS A C 1
ATOM 667 O O . LYS A 1 83 ? 12.209 8.571 -70.936 1.00 36.59 83 LYS A O 1
ATOM 672 N N . PHE A 1 84 ? 14.040 7.305 -71.199 1.00 32.66 84 PHE A N 1
ATOM 673 C CA . PHE A 1 84 ? 15.072 8.340 -71.348 1.00 32.66 84 PHE A CA 1
ATOM 674 C C . PHE A 1 84 ? 16.417 7.673 -71.665 1.00 32.66 84 PHE A C 1
ATOM 676 O O . PHE A 1 84 ? 17.432 7.891 -71.020 1.00 32.66 84 PHE A O 1
ATOM 683 N N . GLU A 1 85 ? 16.419 6.852 -72.715 1.00 33.28 85 GLU A N 1
ATOM 684 C CA . GLU A 1 85 ? 17.618 6.699 -73.530 1.00 33.28 85 GLU A CA 1
ATOM 685 C C . GLU A 1 85 ? 17.598 7.854 -74.529 1.00 33.28 85 GLU A C 1
ATOM 687 O O . GLU A 1 85 ? 16.828 7.866 -75.495 1.00 33.28 85 GLU A O 1
ATOM 692 N N . GLN A 1 86 ? 18.403 8.882 -74.261 1.00 37.03 86 GLN A N 1
ATOM 693 C CA . GLN A 1 86 ? 18.757 9.853 -75.283 1.00 37.03 86 GLN A CA 1
ATOM 694 C C . GLN A 1 86 ? 19.620 9.123 -76.310 1.00 37.03 86 GLN A C 1
ATOM 696 O O . GLN A 1 86 ? 20.830 8.974 -76.184 1.00 37.03 86 GLN A O 1
ATOM 701 N N . LYS A 1 87 ? 18.913 8.630 -77.322 1.00 31.47 87 LYS A N 1
ATOM 702 C CA . LYS A 1 87 ? 19.398 8.136 -78.597 1.00 31.47 87 LYS A CA 1
ATOM 703 C C . LYS A 1 87 ? 20.268 9.220 -79.244 1.00 31.47 87 LYS A C 1
ATOM 705 O O . LYS A 1 87 ? 19.767 10.037 -80.016 1.00 31.47 87 LYS A O 1
ATOM 710 N N . ILE A 1 88 ? 21.568 9.236 -78.950 1.00 31.94 88 ILE A N 1
ATOM 711 C CA . ILE A 1 88 ? 22.532 9.806 -79.890 1.00 31.94 88 ILE A CA 1
ATOM 712 C C . ILE A 1 88 ? 22.506 8.851 -81.075 1.00 31.94 88 ILE A C 1
ATOM 714 O O . ILE A 1 88 ? 23.080 7.767 -81.064 1.00 31.94 88 ILE A O 1
ATOM 718 N N . THR A 1 89 ? 21.718 9.242 -82.069 1.00 25.78 89 THR A N 1
ATOM 719 C CA . THR A 1 89 ? 21.743 8.646 -83.394 1.00 25.78 89 THR A CA 1
ATOM 720 C C . THR A 1 89 ? 23.089 9.039 -83.991 1.00 25.78 89 THR A C 1
ATOM 722 O O . THR A 1 89 ? 23.205 10.072 -84.640 1.00 25.78 89 THR A O 1
ATOM 725 N N . LEU A 1 90 ? 24.126 8.244 -83.733 1.00 31.19 90 LEU A N 1
ATOM 726 C CA . LEU A 1 90 ? 25.165 8.059 -84.730 1.00 31.19 90 LEU A CA 1
ATOM 727 C C . LEU A 1 90 ? 24.453 7.362 -85.882 1.00 31.19 90 LEU A C 1
ATOM 729 O O . LEU A 1 90 ? 24.045 6.207 -85.777 1.00 31.19 90 LEU A O 1
ATOM 733 N N . THR A 1 91 ? 24.188 8.118 -86.942 1.00 25.88 91 THR A N 1
ATOM 734 C CA . THR A 1 91 ? 23.899 7.563 -88.257 1.00 25.88 91 THR A CA 1
ATOM 735 C C . THR A 1 91 ? 25.053 6.641 -88.617 1.00 25.88 91 THR A C 1
ATOM 737 O O . THR A 1 91 ? 26.076 7.073 -89.139 1.00 25.88 91 THR A O 1
ATOM 740 N N . GLU A 1 92 ? 24.882 5.367 -88.291 1.00 30.94 92 GLU A N 1
ATOM 741 C CA . GLU A 1 92 ? 25.574 4.254 -88.905 1.00 30.94 92 GLU A CA 1
ATOM 742 C C . GLU A 1 92 ? 25.177 4.289 -90.385 1.00 30.94 92 GLU A C 1
ATOM 744 O O . GLU A 1 92 ? 24.135 3.781 -90.807 1.00 30.94 92 GLU A O 1
ATOM 749 N N . VAL A 1 93 ? 25.967 5.002 -91.186 1.00 28.11 93 VAL A N 1
ATOM 750 C CA . VAL A 1 93 ? 25.923 4.848 -92.634 1.00 28.11 93 VAL A CA 1
ATOM 751 C C . VAL A 1 93 ? 26.503 3.468 -92.903 1.00 28.11 93 VAL A C 1
ATOM 753 O O . VAL A 1 93 ? 27.716 3.283 -92.951 1.00 28.11 93 VAL A O 1
ATOM 756 N N . LYS A 1 94 ? 25.618 2.481 -93.056 1.00 32.38 94 LYS A N 1
ATOM 757 C CA . LYS A 1 94 ? 25.943 1.236 -93.746 1.00 32.38 94 LYS A CA 1
ATOM 758 C C . LYS A 1 94 ? 26.376 1.604 -95.162 1.00 32.38 94 LYS A C 1
ATOM 760 O O . LYS A 1 94 ? 25.534 1.898 -96.007 1.00 32.38 94 LYS A O 1
ATOM 765 N N . HIS A 1 95 ? 27.679 1.614 -95.414 1.00 32.47 95 HIS A N 1
ATOM 766 C CA . HIS A 1 95 ? 28.194 1.578 -96.772 1.00 32.47 95 HIS A CA 1
ATOM 767 C C . HIS A 1 95 ? 28.318 0.112 -97.186 1.00 32.47 95 HIS A C 1
ATOM 769 O O . HIS A 1 95 ? 29.320 -0.544 -96.918 1.00 32.47 95 HIS A O 1
ATOM 775 N N . ASP A 1 96 ? 27.276 -0.397 -97.845 1.00 31.59 96 ASP A N 1
ATOM 776 C CA . ASP A 1 96 ? 27.466 -1.465 -98.824 1.00 31.59 96 ASP A CA 1
ATOM 777 C C . ASP A 1 96 ? 28.450 -0.968 -99.909 1.00 31.59 96 ASP A C 1
ATOM 779 O O . ASP A 1 96 ? 28.446 0.227 -100.254 1.00 31.59 96 ASP A O 1
ATOM 783 N N . PRO A 1 97 ? 29.304 -1.850 -100.461 1.00 40.59 97 PRO A N 1
ATOM 784 C CA . PRO A 1 97 ? 30.339 -1.496 -101.420 1.00 40.59 97 PRO A CA 1
ATOM 785 C C . PRO A 1 97 ? 29.721 -1.314 -102.808 1.00 40.59 97 PRO A C 1
ATOM 787 O O . PRO A 1 97 ? 29.882 -2.130 -103.710 1.00 40.59 97 PRO A O 1
ATOM 790 N N . THR A 1 98 ? 29.003 -0.215 -103.002 1.00 37.25 98 THR A N 1
ATOM 791 C CA . THR A 1 98 ? 28.680 0.290 -104.338 1.00 37.25 98 THR A CA 1
ATOM 792 C C . THR A 1 98 ? 29.532 1.524 -104.611 1.00 37.25 98 THR A C 1
ATOM 794 O O . THR A 1 98 ? 29.449 2.486 -103.845 1.00 37.25 98 THR A O 1
ATOM 797 N N . PRO A 1 99 ? 30.355 1.539 -105.678 1.00 40.19 99 PRO A N 1
ATOM 798 C CA . PRO A 1 99 ? 31.199 2.681 -105.986 1.00 40.19 99 PRO A CA 1
ATOM 799 C C . PRO A 1 99 ? 30.306 3.853 -106.400 1.00 40.19 99 PRO A C 1
ATOM 801 O O . PRO A 1 99 ? 29.792 3.903 -107.520 1.00 40.19 99 PRO A O 1
ATOM 804 N N . LEU A 1 100 ? 30.125 4.813 -105.494 1.00 39.09 100 LEU A N 1
ATOM 805 C CA . LEU A 1 100 ? 29.623 6.139 -105.826 1.00 39.09 100 LEU A CA 1
ATOM 806 C C . LEU A 1 100 ? 30.616 6.764 -106.811 1.00 39.09 100 LEU A C 1
ATOM 808 O O . LEU A 1 100 ? 31.669 7.271 -106.431 1.00 39.09 100 LEU A O 1
ATOM 812 N N . LYS A 1 101 ? 30.290 6.708 -108.106 1.00 45.75 101 LYS A N 1
ATOM 813 C CA . LYS A 1 101 ? 30.960 7.501 -109.138 1.00 45.75 101 LYS A CA 1
ATOM 814 C C . LYS A 1 101 ? 30.668 8.977 -108.867 1.00 45.75 101 LYS A C 1
ATOM 816 O O . LYS A 1 101 ? 29.740 9.548 -109.434 1.00 45.75 101 LYS A O 1
ATOM 821 N N . LEU A 1 102 ? 31.483 9.599 -108.020 1.00 44.66 102 LEU A N 1
ATOM 822 C CA . LEU A 1 102 ? 31.663 11.045 -107.987 1.00 44.66 102 LEU A CA 1
ATOM 823 C C . LEU A 1 102 ? 32.254 11.455 -109.339 1.00 44.66 102 LEU A C 1
ATOM 825 O O . LEU A 1 102 ? 33.464 11.448 -109.546 1.00 44.66 102 LEU A O 1
ATOM 829 N N . ARG A 1 103 ? 31.390 11.760 -110.311 1.00 44.09 103 ARG A N 1
ATOM 830 C CA . ARG A 1 103 ? 31.804 12.312 -111.602 1.00 44.09 103 ARG A CA 1
ATOM 831 C C . ARG A 1 103 ? 32.046 13.814 -111.444 1.00 44.09 103 ARG A C 1
ATOM 833 O O . ARG A 1 103 ? 31.297 14.627 -111.971 1.00 44.09 103 ARG A O 1
ATOM 840 N N . GLY A 1 104 ? 33.095 14.168 -110.711 1.00 53.81 104 GLY A N 1
ATOM 841 C CA . GLY A 1 104 ? 33.787 15.435 -110.911 1.00 53.81 104 GLY A CA 1
ATOM 842 C C . GLY A 1 104 ? 34.780 15.231 -112.049 1.00 53.81 104 GLY A C 1
ATOM 843 O O . GLY A 1 104 ? 35.697 14.425 -111.921 1.00 53.81 104 GLY A O 1
ATOM 844 N N . LEU A 1 105 ? 34.581 15.889 -113.192 1.00 52.66 105 LEU A N 1
ATOM 845 C CA . LEU A 1 105 ? 35.629 15.946 -114.208 1.00 52.66 105 LEU A CA 1
ATOM 846 C C . LEU A 1 105 ? 36.727 16.855 -113.653 1.00 52.66 105 LEU A C 1
ATOM 848 O O . LEU A 1 105 ? 36.497 18.047 -113.456 1.00 52.66 105 LEU A O 1
ATOM 852 N N . MET A 1 106 ? 37.889 16.275 -113.358 1.00 67.88 106 MET A N 1
ATOM 853 C CA . MET A 1 106 ? 39.096 17.042 -113.055 1.00 67.88 106 MET A CA 1
ATOM 854 C C . MET A 1 106 ? 39.372 18.025 -114.210 1.00 67.88 106 MET A C 1
ATOM 856 O O . MET A 1 106 ? 39.111 17.679 -115.370 1.00 67.88 106 MET A O 1
ATOM 860 N N . PRO A 1 107 ? 39.877 19.240 -113.930 1.00 69.81 107 PRO A N 1
ATOM 861 C CA . PRO A 1 107 ? 40.322 20.165 -114.967 1.00 69.81 107 PRO A CA 1
ATOM 862 C C . PRO A 1 107 ? 41.289 19.460 -115.922 1.00 69.81 107 PRO A C 1
ATOM 864 O O . PRO A 1 107 ? 42.121 18.667 -115.483 1.00 69.81 107 PRO A O 1
ATOM 867 N N . LYS A 1 108 ? 41.179 19.728 -117.228 1.00 66.69 108 LYS A N 1
ATOM 868 C CA . LYS A 1 108 ? 41.965 19.027 -118.259 1.00 66.69 108 LYS A CA 1
ATOM 869 C C . LYS A 1 108 ? 43.486 19.200 -118.121 1.00 66.69 108 LYS A C 1
ATOM 871 O O . LYS A 1 108 ? 44.213 18.419 -118.719 1.00 66.69 108 LYS A O 1
ATOM 876 N N . ASP A 1 109 ? 43.928 20.142 -117.290 1.00 65.31 109 ASP A N 1
ATOM 877 C CA . ASP A 1 109 ? 45.334 20.444 -117.007 1.00 65.31 109 ASP A CA 1
ATOM 878 C C . ASP A 1 109 ? 45.824 19.861 -115.661 1.00 65.31 109 ASP A C 1
ATOM 880 O O . ASP A 1 109 ? 46.835 20.304 -115.114 1.00 65.31 109 ASP A O 1
ATOM 884 N N . TRP A 1 110 ? 45.107 18.888 -115.080 1.00 67.31 110 TRP A N 1
ATOM 885 C CA . TRP A 1 110 ? 45.560 18.176 -113.881 1.00 67.31 110 TRP A CA 1
ATOM 886 C C . TRP A 1 110 ? 46.465 16.996 -114.250 1.00 67.31 110 TRP A C 1
ATOM 888 O O . TRP A 1 110 ? 46.002 15.931 -114.663 1.00 67.31 110 TRP A O 1
ATOM 898 N N . HIS A 1 111 ? 47.767 17.182 -114.057 1.00 59.78 111 HIS A N 1
ATOM 899 C CA . HIS A 1 111 ? 48.786 16.145 -114.192 1.00 59.78 111 HIS A CA 1
ATOM 900 C C . HIS A 1 111 ? 49.110 15.630 -112.780 1.00 59.78 111 HIS A C 1
ATOM 902 O O . HIS A 1 111 ? 49.461 16.447 -111.924 1.00 59.78 111 HIS A O 1
ATOM 908 N N . PRO A 1 112 ? 48.985 14.323 -112.483 1.00 60.06 112 PRO A N 1
ATOM 909 C CA . PRO A 1 112 ? 49.459 13.792 -111.211 1.00 60.06 112 PRO A CA 1
ATOM 910 C C . PRO A 1 112 ? 50.967 14.063 -111.113 1.00 60.06 112 PRO A C 1
ATOM 912 O O . PRO A 1 112 ? 51.675 13.755 -112.075 1.00 60.06 112 PRO A O 1
ATOM 915 N N . PRO A 1 113 ? 51.476 14.641 -110.011 1.00 59.06 113 PRO A N 1
ATOM 916 C CA . PRO A 1 113 ? 52.912 14.810 -109.843 1.00 59.06 113 PRO A CA 1
ATOM 917 C C . PRO A 1 113 ? 53.598 13.442 -109.933 1.00 59.06 113 PRO A C 1
ATOM 919 O O . PRO A 1 113 ? 53.132 12.459 -109.348 1.00 59.06 113 PRO A O 1
ATOM 922 N N . GLU A 1 114 ? 54.678 13.371 -110.710 1.00 56.56 114 GLU A N 1
ATOM 923 C CA . GLU A 1 114 ? 55.473 12.159 -110.873 1.00 56.56 114 GLU A CA 1
ATOM 924 C C . GLU A 1 114 ? 56.011 11.701 -109.510 1.00 56.56 114 GLU A C 1
ATOM 926 O O . GLU A 1 114 ? 56.802 12.384 -108.872 1.00 56.56 114 GLU A O 1
ATOM 931 N N . ASN A 1 115 ? 55.518 10.547 -109.062 1.00 57.06 115 ASN A N 1
ATOM 932 C CA . ASN A 1 115 ? 56.077 9.636 -108.063 1.00 57.06 115 ASN A CA 1
ATOM 933 C C . ASN A 1 115 ? 56.991 10.238 -106.964 1.00 57.06 115 ASN A C 1
ATOM 935 O O . ASN A 1 115 ? 58.124 9.794 -106.784 1.00 57.06 115 ASN A O 1
ATOM 939 N N . ASN A 1 116 ? 56.472 11.161 -106.145 1.00 56.34 116 ASN A N 1
ATOM 940 C CA . ASN A 1 116 ? 57.043 11.473 -104.826 1.00 56.34 116 ASN A CA 1
ATOM 941 C C . ASN A 1 116 ? 56.642 10.379 -103.815 1.00 56.34 116 ASN A C 1
ATOM 943 O O . ASN A 1 116 ? 55.890 10.621 -102.867 1.00 56.34 116 ASN A O 1
ATOM 947 N N . SER A 1 117 ? 57.118 9.145 -104.014 1.00 60.06 117 SER A N 1
ATOM 948 C CA . SER A 1 117 ? 56.799 7.997 -103.147 1.00 60.06 117 SER A CA 1
ATOM 949 C C . SER A 1 117 ? 57.141 8.248 -101.672 1.00 60.06 117 SER A C 1
ATOM 951 O O . SER A 1 117 ? 56.470 7.726 -100.785 1.00 60.06 117 SER A O 1
ATOM 953 N N . ASN A 1 118 ? 58.145 9.087 -101.397 1.00 65.25 118 ASN A N 1
ATOM 954 C CA . ASN A 1 118 ? 58.590 9.403 -100.038 1.00 65.25 118 ASN A CA 1
ATOM 955 C C . ASN A 1 118 ? 57.588 10.280 -99.260 1.00 65.25 118 ASN A C 1
ATOM 957 O O . ASN A 1 118 ? 57.396 10.060 -98.066 1.00 65.25 118 ASN A O 1
ATOM 961 N N . GLU A 1 119 ? 56.907 11.231 -99.911 1.00 66.19 119 GLU A N 1
ATOM 962 C CA . GLU A 1 119 ? 55.903 12.092 -99.258 1.00 66.19 119 GLU A CA 1
ATOM 963 C C . GLU A 1 119 ? 54.599 11.335 -98.988 1.00 66.19 119 GLU A C 1
ATOM 965 O O . GLU A 1 119 ? 54.037 11.441 -97.897 1.00 66.19 119 GLU A O 1
ATOM 970 N N . LEU A 1 120 ? 54.149 10.512 -99.945 1.00 67.56 120 LEU A N 1
ATOM 971 C CA . LEU A 1 120 ? 52.979 9.645 -99.758 1.00 67.56 120 LEU A CA 1
ATOM 972 C C . LEU A 1 120 ? 53.203 8.613 -98.643 1.00 67.56 120 LEU A C 1
ATOM 974 O O . LEU A 1 120 ? 52.294 8.365 -97.852 1.00 67.56 120 LEU A O 1
ATOM 978 N N . THR A 1 121 ? 54.411 8.049 -98.547 1.00 73.94 121 THR A N 1
ATOM 979 C CA . THR A 1 121 ? 54.770 7.108 -97.471 1.00 73.94 121 THR A CA 1
ATOM 980 C C . THR A 1 121 ? 54.757 7.801 -96.105 1.00 73.94 121 THR A C 1
ATOM 982 O O . THR A 1 121 ? 54.155 7.283 -95.168 1.00 73.94 121 THR A O 1
ATOM 985 N N . GLY A 1 122 ? 55.302 9.020 -96.000 1.00 80.88 122 GLY A N 1
ATOM 986 C CA . GLY A 1 122 ? 55.250 9.807 -94.762 1.00 80.88 122 GLY A CA 1
ATOM 987 C C . GLY A 1 122 ? 53.834 10.240 -94.351 1.00 80.88 122 GLY A C 1
ATOM 988 O O . GLY A 1 122 ? 53.557 10.388 -93.162 1.00 80.88 122 GLY A O 1
ATOM 989 N N . ILE A 1 123 ? 52.915 10.424 -95.306 1.00 80.44 123 ILE A N 1
ATOM 990 C CA . ILE A 1 123 ? 51.489 10.662 -95.019 1.00 80.44 123 ILE A CA 1
ATOM 991 C C . ILE A 1 123 ? 50.828 9.383 -94.489 1.00 80.44 123 ILE A C 1
ATOM 993 O O . ILE A 1 123 ? 50.089 9.449 -93.511 1.00 80.44 123 ILE A O 1
ATOM 997 N N . TYR A 1 124 ? 51.114 8.225 -95.087 1.00 81.69 124 TYR A N 1
ATOM 998 C CA . TYR A 1 124 ? 50.564 6.944 -94.638 1.00 81.69 124 TYR A CA 1
ATOM 999 C C . TYR A 1 124 ? 51.030 6.571 -93.222 1.00 81.69 124 TYR A C 1
ATOM 1001 O O . TYR A 1 124 ? 50.216 6.172 -92.392 1.00 81.69 124 TYR A O 1
ATOM 1009 N N . GLU A 1 125 ? 52.314 6.767 -92.909 1.00 83.44 125 GLU A N 1
ATOM 1010 C CA . GLU A 1 125 ? 52.846 6.558 -91.556 1.00 83.44 125 GLU A CA 1
ATOM 1011 C C . GLU A 1 125 ? 52.176 7.478 -90.529 1.00 83.44 125 GLU A C 1
ATOM 1013 O O . GLU A 1 125 ? 51.790 7.009 -89.461 1.00 83.44 125 GLU A O 1
ATOM 1018 N N . LYS A 1 126 ? 51.947 8.756 -90.869 1.00 89.94 126 LYS A N 1
ATOM 1019 C CA . LYS A 1 126 ? 51.218 9.698 -90.001 1.00 89.94 126 LYS A CA 1
ATOM 1020 C C . LYS A 1 126 ? 49.769 9.285 -89.762 1.00 89.94 126 LYS A C 1
ATOM 1022 O O . LYS A 1 126 ? 49.295 9.388 -88.635 1.00 89.94 126 LYS A O 1
ATOM 1027 N N . ILE A 1 127 ? 49.072 8.816 -90.798 1.00 86.19 127 ILE A N 1
ATOM 1028 C CA . ILE A 1 127 ? 47.697 8.310 -90.671 1.00 86.19 127 ILE A CA 1
ATOM 1029 C C . ILE A 1 127 ? 47.673 7.102 -89.737 1.00 86.19 127 ILE A C 1
ATOM 1031 O O . ILE A 1 127 ? 46.846 7.057 -88.834 1.00 86.19 127 ILE A O 1
ATOM 1035 N N . LYS A 1 128 ? 48.620 6.172 -89.895 1.00 89.69 128 LYS A N 1
ATOM 1036 C CA . LYS A 1 128 ? 48.725 4.998 -89.028 1.00 89.69 128 LYS A CA 1
ATOM 1037 C C . LYS A 1 128 ? 48.991 5.379 -87.566 1.00 89.69 128 LYS A C 1
ATOM 1039 O O . LYS A 1 128 ? 48.339 4.848 -86.675 1.00 89.69 128 LYS A O 1
ATOM 1044 N N . THR A 1 129 ? 49.901 6.322 -87.307 1.00 89.19 129 THR A N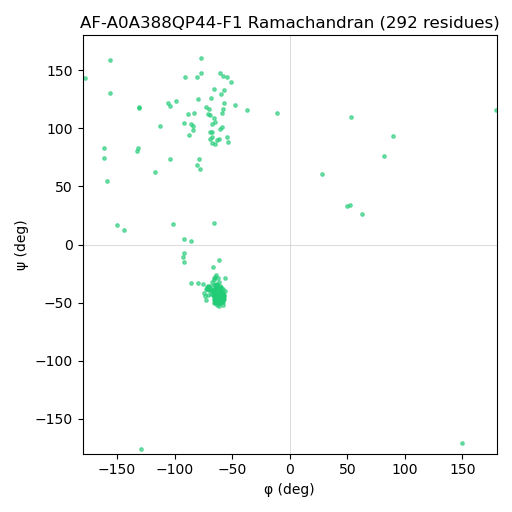 1
ATOM 1045 C CA . THR A 1 129 ? 50.151 6.803 -85.936 1.00 89.19 129 THR A CA 1
ATOM 1046 C C . THR A 1 129 ? 48.949 7.542 -85.347 1.00 89.19 129 THR A C 1
ATOM 1048 O O . THR A 1 129 ? 48.694 7.437 -84.153 1.00 89.19 129 THR A O 1
ATOM 1051 N N . GLU A 1 130 ? 48.194 8.278 -86.167 1.00 88.12 130 GLU A N 1
ATOM 1052 C CA . GLU A 1 130 ? 46.975 8.968 -85.729 1.00 88.12 130 GLU A CA 1
ATOM 1053 C C . GLU A 1 130 ? 45.847 7.968 -85.425 1.00 88.12 130 GLU A C 1
ATOM 1055 O O . GLU A 1 130 ? 45.146 8.125 -84.430 1.00 88.12 130 GLU A O 1
ATOM 1060 N N . GLU A 1 131 ? 45.695 6.908 -86.227 1.00 89.25 131 GLU A N 1
ATOM 1061 C CA . GLU A 1 131 ? 44.770 5.802 -85.940 1.00 89.25 131 GLU A CA 1
ATOM 1062 C C . GLU A 1 131 ? 45.104 5.112 -84.611 1.00 89.25 131 GLU A C 1
ATOM 1064 O O . GLU A 1 131 ? 44.203 4.878 -83.805 1.00 89.25 131 GLU A O 1
ATOM 1069 N N . GLU A 1 132 ? 46.386 4.844 -84.340 1.00 90.06 132 GLU A N 1
ATOM 1070 C CA . GLU A 1 132 ? 46.838 4.281 -83.060 1.00 90.06 132 GLU A CA 1
ATOM 1071 C C . GLU A 1 132 ? 46.527 5.228 -81.877 1.00 90.06 132 GLU A C 1
ATOM 1073 O O . GLU A 1 132 ? 46.014 4.785 -80.847 1.00 90.06 132 GLU A O 1
ATOM 1078 N N . LEU A 1 133 ? 46.730 6.545 -82.032 1.00 93.25 133 LEU A N 1
ATOM 1079 C CA . LEU A 1 133 ? 46.358 7.546 -81.017 1.00 93.25 133 LEU A CA 1
ATOM 1080 C C . LEU A 1 133 ? 44.839 7.634 -80.784 1.00 93.25 133 LEU A C 1
ATOM 1082 O O . LEU A 1 133 ? 44.397 7.876 -79.656 1.00 93.25 133 LEU A O 1
ATOM 1086 N N . LEU A 1 134 ? 44.029 7.456 -81.832 1.00 88.50 134 LEU A N 1
ATOM 1087 C CA . LEU A 1 134 ? 42.569 7.428 -81.723 1.00 88.50 134 LEU A CA 1
ATOM 1088 C C . LEU A 1 134 ? 42.074 6.179 -80.985 1.00 88.50 134 LEU A C 1
ATOM 1090 O O . LEU A 1 134 ? 41.163 6.300 -80.163 1.00 88.50 134 LEU A O 1
ATOM 1094 N N . ASP A 1 135 ? 42.688 5.017 -81.216 1.00 91.94 135 ASP A N 1
ATOM 1095 C CA . ASP A 1 135 ? 42.382 3.780 -80.484 1.00 91.94 135 ASP A CA 1
ATOM 1096 C C . ASP A 1 135 ? 42.703 3.917 -78.985 1.00 91.94 135 ASP A C 1
ATOM 1098 O O . ASP A 1 135 ? 41.876 3.606 -78.125 1.00 91.94 135 ASP A O 1
ATOM 1102 N N . ASP A 1 136 ? 43.858 4.488 -78.637 1.00 92.19 136 ASP A N 1
ATOM 1103 C CA . ASP A 1 136 ? 44.212 4.734 -77.234 1.00 92.19 136 ASP A CA 1
ATOM 1104 C C . ASP A 1 136 ? 43.294 5.768 -76.570 1.00 92.19 136 ASP A C 1
ATOM 1106 O O . ASP A 1 136 ? 42.877 5.598 -75.418 1.00 92.19 136 ASP A O 1
ATOM 1110 N N . ARG A 1 137 ? 42.898 6.814 -77.304 1.00 92.50 137 ARG A N 1
ATOM 1111 C CA . ARG A 1 137 ? 41.894 7.775 -76.831 1.00 92.50 137 ARG A CA 1
ATOM 1112 C C . ARG A 1 137 ? 40.549 7.097 -76.565 1.00 92.50 137 ARG A C 1
ATOM 1114 O O . ARG A 1 137 ? 39.892 7.445 -75.580 1.00 92.50 137 ARG A O 1
ATOM 1121 N N . GLN A 1 138 ? 40.149 6.145 -77.405 1.00 93.69 138 GLN A N 1
ATOM 1122 C CA . GLN A 1 138 ? 38.926 5.370 -77.220 1.00 93.69 138 GLN A CA 1
ATOM 1123 C C . GLN A 1 138 ? 39.009 4.492 -75.962 1.00 93.69 138 GLN A C 1
ATOM 1125 O O . GLN A 1 138 ? 38.107 4.552 -75.128 1.00 93.69 138 GLN A O 1
ATOM 1130 N N . LYS A 1 139 ? 40.125 3.782 -75.739 1.00 95.25 139 LYS A N 1
ATOM 1131 C CA . LYS A 1 139 ? 40.348 2.997 -74.506 1.00 95.25 139 LYS A CA 1
ATOM 1132 C C . LYS A 1 139 ? 40.261 3.858 -73.244 1.00 95.25 139 LYS A C 1
ATOM 1134 O O . LYS A 1 139 ? 39.625 3.464 -72.268 1.00 95.25 139 LYS A O 1
ATOM 1139 N N . ILE A 1 140 ? 40.871 5.048 -73.260 1.00 94.38 140 ILE A N 1
ATOM 1140 C CA . ILE A 1 140 ? 40.800 6.001 -72.140 1.00 94.38 140 ILE A CA 1
ATOM 1141 C C . ILE A 1 140 ? 39.354 6.450 -71.906 1.00 94.38 140 ILE A C 1
ATOM 1143 O O . ILE A 1 140 ? 38.907 6.528 -70.762 1.00 94.38 140 ILE A O 1
ATOM 1147 N N . TYR A 1 141 ? 38.614 6.748 -72.975 1.00 95.69 141 TYR A N 1
ATOM 1148 C CA . TYR A 1 141 ? 37.208 7.132 -72.881 1.00 95.69 141 TYR A CA 1
ATOM 1149 C C . TYR A 1 141 ? 36.346 6.020 -72.263 1.00 95.69 141 TYR A C 1
ATOM 1151 O O . TYR A 1 141 ? 35.543 6.293 -71.365 1.00 95.69 141 TYR A O 1
ATOM 1159 N N . ASP A 1 142 ? 36.551 4.772 -72.683 1.00 95.88 142 ASP A N 1
ATOM 1160 C CA . ASP A 1 142 ? 35.822 3.615 -72.164 1.00 95.88 142 ASP A CA 1
ATOM 1161 C C . ASP A 1 142 ? 36.146 3.350 -70.683 1.00 95.88 142 ASP A C 1
ATOM 1163 O O . ASP A 1 142 ? 35.233 3.129 -69.882 1.00 95.88 142 ASP A O 1
ATOM 1167 N N . GLU A 1 143 ? 37.412 3.488 -70.273 1.00 96.94 143 GLU A N 1
ATOM 1168 C CA . GLU A 1 143 ? 37.820 3.402 -68.862 1.00 96.94 143 GLU A CA 1
ATOM 1169 C C . GLU A 1 143 ? 37.196 4.527 -68.018 1.00 96.94 143 GLU A C 1
ATOM 1171 O O . GLU A 1 143 ? 36.660 4.278 -66.935 1.00 96.94 143 GLU A O 1
ATOM 1176 N N . ILE A 1 144 ? 37.178 5.767 -68.522 1.00 96.44 144 ILE A N 1
ATOM 1177 C CA . ILE A 1 144 ? 36.512 6.895 -67.851 1.00 96.44 144 ILE A CA 1
ATOM 1178 C C . ILE A 1 144 ? 35.019 6.605 -67.669 1.00 96.44 144 ILE A C 1
ATOM 1180 O O . ILE A 1 144 ? 34.459 6.877 -66.603 1.00 96.44 144 ILE A O 1
ATOM 1184 N N . ASN A 1 145 ? 34.357 6.049 -68.680 1.00 95.31 145 ASN A N 1
ATOM 1185 C CA . ASN A 1 145 ? 32.947 5.684 -68.584 1.00 95.31 145 ASN A CA 1
ATOM 1186 C C . ASN A 1 145 ? 32.707 4.559 -67.571 1.00 95.31 145 ASN A C 1
ATOM 1188 O O . ASN A 1 145 ? 31.764 4.645 -66.777 1.00 95.31 145 ASN A O 1
ATOM 1192 N N . LEU A 1 146 ? 33.580 3.550 -67.530 1.00 96.62 146 LEU A N 1
ATOM 1193 C CA . LEU A 1 146 ? 33.526 2.488 -66.527 1.00 96.62 146 LEU A CA 1
ATOM 1194 C C . LEU A 1 146 ? 33.665 3.057 -65.107 1.00 96.62 146 LEU A C 1
ATOM 1196 O O . LEU A 1 146 ? 32.894 2.701 -64.211 1.00 96.62 146 LEU A O 1
ATOM 1200 N N . GLN A 1 147 ? 34.604 3.981 -64.896 1.00 97.38 147 GLN A N 1
ATOM 1201 C CA . GLN A 1 147 ? 34.798 4.651 -63.608 1.00 97.38 147 GLN A CA 1
ATOM 1202 C C . GLN A 1 147 ? 33.605 5.529 -63.224 1.00 97.38 147 GLN A C 1
ATOM 1204 O O . GLN A 1 147 ? 33.177 5.501 -62.069 1.00 97.38 147 GLN A O 1
ATOM 1209 N N . ARG A 1 148 ? 33.014 6.257 -64.180 1.00 96.88 148 ARG A N 1
ATOM 1210 C CA . ARG A 1 148 ? 31.783 7.034 -63.957 1.00 96.88 148 ARG A CA 1
ATOM 1211 C C . ARG A 1 148 ? 30.632 6.140 -63.508 1.00 96.88 148 ARG A C 1
ATOM 1213 O O . ARG A 1 148 ? 29.963 6.480 -62.539 1.00 96.88 148 ARG A O 1
ATOM 1220 N N . SER A 1 149 ? 30.450 4.983 -64.146 1.00 96.38 149 SER A N 1
ATOM 1221 C CA . SER A 1 149 ? 29.431 4.003 -63.751 1.00 96.38 149 SER A CA 1
ATOM 1222 C C . SER A 1 149 ? 29.660 3.474 -62.327 1.00 96.38 149 SER A C 1
ATOM 1224 O O . SER A 1 149 ? 28.746 3.513 -61.498 1.00 96.38 149 SER A O 1
ATOM 1226 N N . LYS A 1 150 ? 30.900 3.077 -61.994 1.00 97.94 150 LYS A N 1
ATOM 1227 C CA . LYS A 1 150 ? 31.280 2.649 -60.633 1.00 97.94 150 LYS A CA 1
ATOM 1228 C C . LYS A 1 150 ? 31.003 3.739 -59.593 1.00 97.94 150 LYS A C 1
ATOM 1230 O O . LYS A 1 150 ? 30.444 3.453 -58.535 1.00 97.94 150 LYS A O 1
ATOM 1235 N N . LEU A 1 151 ? 31.352 4.990 -59.896 1.00 97.56 151 LEU A N 1
ATOM 1236 C CA . LEU A 1 151 ? 31.101 6.127 -59.013 1.00 97.56 151 LEU A CA 1
ATOM 1237 C C . LEU A 1 151 ? 29.600 6.384 -58.831 1.00 97.56 151 LEU A C 1
ATOM 1239 O O . LEU A 1 151 ? 29.155 6.585 -57.704 1.00 97.56 151 LEU A O 1
ATOM 1243 N N . SER A 1 152 ? 28.806 6.342 -59.903 1.00 97.31 152 SER A N 1
ATOM 1244 C CA . SER A 1 152 ? 27.347 6.471 -59.817 1.00 97.31 152 SER A CA 1
ATOM 1245 C C . SER A 1 152 ? 26.734 5.394 -58.925 1.00 97.31 152 SER A C 1
ATOM 1247 O O . SER A 1 152 ? 25.880 5.709 -58.096 1.00 97.31 152 SER A O 1
ATOM 1249 N N . HIS A 1 153 ? 27.207 4.151 -59.038 1.00 97.19 153 HIS A N 1
ATOM 1250 C CA . HIS A 1 153 ? 26.768 3.063 -58.169 1.00 97.19 153 HIS A CA 1
ATOM 1251 C C . HIS A 1 153 ? 27.141 3.316 -56.700 1.00 97.19 153 HIS A C 1
ATOM 1253 O O . HIS A 1 153 ? 26.300 3.176 -55.815 1.00 97.19 153 HIS A O 1
ATOM 1259 N N . LEU A 1 154 ? 28.365 3.779 -56.430 1.00 98.12 154 LEU A N 1
ATOM 1260 C CA . LEU A 1 154 ? 28.801 4.117 -55.073 1.00 98.12 154 LEU A CA 1
ATOM 1261 C C . LEU A 1 154 ? 27.975 5.263 -54.463 1.00 98.12 154 LEU A C 1
ATOM 1263 O O . LEU A 1 154 ? 27.614 5.205 -53.289 1.00 98.12 154 LEU A O 1
ATOM 1267 N N . ILE A 1 155 ? 27.646 6.286 -55.258 1.00 97.62 155 ILE A N 1
ATOM 1268 C CA . ILE A 1 155 ? 26.791 7.404 -54.832 1.00 97.62 155 ILE A CA 1
ATOM 1269 C C . ILE A 1 155 ? 25.384 6.910 -54.486 1.00 97.62 155 ILE A C 1
ATOM 1271 O O . ILE A 1 155 ? 24.816 7.363 -53.492 1.00 97.62 155 ILE A O 1
ATOM 1275 N N . LEU A 1 156 ? 24.820 6.001 -55.288 1.00 97.25 156 LEU A N 1
ATOM 1276 C CA . LEU A 1 156 ? 23.503 5.427 -55.024 1.00 97.25 156 LEU A CA 1
ATOM 1277 C C . LEU A 1 156 ? 23.507 4.637 -53.710 1.00 97.25 156 LEU A C 1
ATOM 1279 O O . LEU A 1 156 ? 22.728 4.953 -52.815 1.00 97.25 156 LEU A O 1
ATOM 1283 N N . ASN A 1 157 ? 24.460 3.716 -53.550 1.00 97.69 157 ASN A N 1
ATOM 1284 C CA . ASN A 1 157 ? 24.585 2.908 -52.337 1.00 97.69 157 ASN A CA 1
ATOM 1285 C C .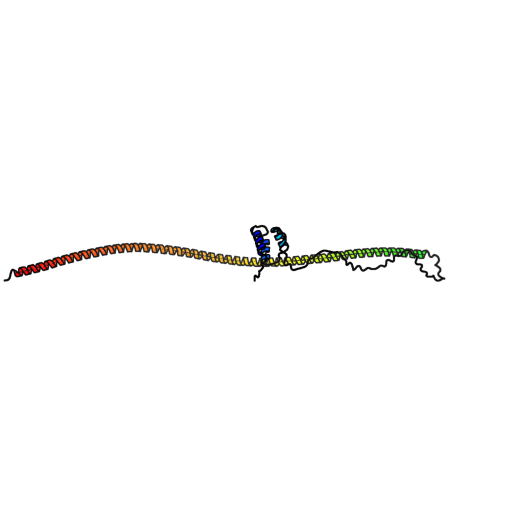 ASN A 1 157 ? 24.784 3.785 -51.095 1.00 97.69 157 ASN A C 1
ATOM 1287 O O . ASN A 1 157 ? 24.140 3.567 -50.074 1.00 97.69 157 ASN A O 1
ATOM 1291 N N . ARG A 1 158 ? 25.629 4.823 -51.179 1.00 98.00 158 ARG A N 1
ATOM 1292 C CA . ARG A 1 158 ? 25.827 5.775 -50.078 1.00 98.00 158 ARG A CA 1
ATOM 1293 C C . ARG A 1 158 ? 24.517 6.447 -49.669 1.00 98.00 158 ARG A C 1
ATOM 1295 O O . ARG A 1 158 ? 24.239 6.529 -48.478 1.00 98.00 158 ARG A O 1
ATOM 1302 N N . LYS A 1 159 ? 23.720 6.918 -50.633 1.00 97.75 159 LYS A N 1
ATOM 1303 C CA . LYS A 1 159 ? 22.424 7.550 -50.345 1.00 97.75 159 LYS A CA 1
ATOM 1304 C C . LYS A 1 159 ? 21.465 6.586 -49.656 1.00 97.75 159 LYS A C 1
ATOM 1306 O O . LYS A 1 159 ? 20.726 7.006 -48.772 1.00 97.75 159 LYS A O 1
ATOM 1311 N N . ASP A 1 160 ? 21.462 5.319 -50.052 1.00 96.75 160 ASP A N 1
ATOM 1312 C CA . ASP A 1 160 ? 20.580 4.326 -49.443 1.00 96.75 160 ASP A CA 1
ATOM 1313 C C . ASP A 1 160 ? 21.038 3.945 -48.028 1.00 96.75 160 ASP A C 1
ATOM 1315 O O . ASP A 1 160 ? 20.205 3.885 -47.124 1.00 96.75 160 ASP A O 1
ATOM 1319 N N . TYR A 1 161 ? 22.348 3.839 -47.782 1.00 98.12 161 TYR A N 1
ATOM 1320 C CA . TYR A 1 161 ? 22.880 3.679 -46.425 1.00 98.12 161 TYR A CA 1
ATOM 1321 C C . TYR A 1 161 ? 22.604 4.894 -45.534 1.00 98.12 161 TYR A C 1
ATOM 1323 O O . TYR A 1 161 ? 22.219 4.725 -44.382 1.00 98.12 161 TYR A O 1
ATOM 1331 N N . GLU A 1 162 ? 22.744 6.120 -46.047 1.00 97.56 162 GLU A N 1
ATOM 1332 C CA . GLU A 1 162 ? 22.415 7.338 -45.293 1.00 97.56 162 GLU A CA 1
ATOM 1333 C C . GLU A 1 162 ? 20.938 7.355 -44.869 1.00 97.56 162 GLU A C 1
ATOM 1335 O O . GLU A 1 162 ? 20.628 7.705 -43.729 1.00 97.56 162 GLU A O 1
ATOM 1340 N N . LYS A 1 163 ? 20.022 6.912 -45.743 1.00 97.69 163 LYS A N 1
ATOM 1341 C CA . LYS A 1 163 ? 18.604 6.748 -45.386 1.00 97.69 163 LYS A CA 1
ATOM 1342 C C . LYS A 1 163 ? 18.403 5.669 -44.326 1.00 97.69 163 LYS A C 1
ATOM 1344 O O . LYS A 1 163 ? 17.647 5.894 -43.388 1.00 97.69 163 LYS A O 1
ATOM 1349 N N . GLN A 1 164 ? 19.060 4.518 -44.466 1.00 97.75 164 GLN A N 1
ATOM 1350 C CA . GLN A 1 164 ? 18.938 3.424 -43.502 1.00 97.75 164 GLN A CA 1
ATOM 1351 C C . GLN A 1 164 ? 19.410 3.856 -42.108 1.00 97.75 164 GLN A C 1
ATOM 1353 O O . GLN A 1 164 ? 18.690 3.660 -41.132 1.00 97.75 164 GLN A O 1
ATOM 1358 N N . VAL A 1 165 ? 20.565 4.521 -42.029 1.00 97.88 165 VAL A N 1
ATOM 1359 C CA . VAL A 1 165 ? 21.105 5.073 -40.779 1.00 97.88 165 VAL A CA 1
ATOM 1360 C C . VAL A 1 165 ? 20.152 6.105 -40.178 1.00 97.88 165 VAL A C 1
ATOM 1362 O O . VAL A 1 165 ? 19.948 6.120 -38.966 1.00 97.88 165 VAL A O 1
ATOM 1365 N N . LEU A 1 166 ? 19.540 6.960 -41.003 1.00 97.62 166 LEU A N 1
ATOM 1366 C CA . LEU A 1 166 ? 18.571 7.942 -40.523 1.00 97.62 166 LEU A CA 1
ATOM 1367 C C . LEU A 1 166 ? 17.330 7.271 -39.920 1.00 97.62 166 LEU A C 1
ATOM 1369 O O . LEU A 1 166 ? 16.904 7.662 -38.836 1.00 97.62 166 LEU A O 1
ATOM 1373 N N . LEU A 1 167 ? 16.776 6.257 -40.591 1.00 97.31 167 LEU A N 1
ATOM 1374 C CA . LEU A 1 167 ? 15.620 5.510 -40.089 1.00 97.31 167 LEU A CA 1
ATOM 1375 C C . LEU A 1 167 ? 15.934 4.833 -38.753 1.00 97.31 167 LEU A C 1
ATOM 1377 O O . LEU A 1 167 ? 15.189 5.008 -37.789 1.00 97.31 167 LEU A O 1
ATOM 1381 N N . GLU A 1 168 ? 17.060 4.125 -38.671 1.00 97.75 168 GLU A N 1
ATOM 1382 C CA . GLU A 1 168 ? 17.494 3.460 -37.440 1.00 97.75 168 GLU A CA 1
ATOM 1383 C C . GLU A 1 168 ? 17.710 4.462 -36.302 1.00 97.75 168 GLU A C 1
ATOM 1385 O O . GLU A 1 168 ? 17.229 4.250 -35.191 1.00 97.75 168 GLU A O 1
ATOM 1390 N N . LYS A 1 169 ? 18.337 5.608 -36.591 1.00 98.00 169 LYS A N 1
ATOM 1391 C CA . LYS A 1 169 ? 18.501 6.688 -35.617 1.00 98.00 169 LYS A CA 1
ATOM 1392 C C . LYS A 1 169 ? 17.154 7.178 -35.082 1.00 98.00 169 LYS A C 1
ATOM 1394 O O . LYS A 1 169 ? 16.993 7.268 -33.871 1.00 98.00 169 LYS A O 1
ATOM 1399 N N . THR A 1 170 ? 16.187 7.469 -35.955 1.00 97.50 170 THR A N 1
ATOM 1400 C CA . THR A 1 170 ? 14.862 7.949 -35.518 1.00 97.50 170 THR A CA 1
ATOM 1401 C C . THR A 1 170 ? 14.100 6.906 -34.702 1.00 97.50 170 THR A C 1
ATOM 1403 O O . THR A 1 170 ? 13.419 7.257 -33.740 1.00 97.50 170 THR A O 1
ATOM 1406 N N . LEU A 1 171 ? 14.249 5.621 -35.044 1.00 98.19 171 LEU A N 1
ATOM 1407 C CA . LEU A 1 171 ? 13.659 4.517 -34.292 1.00 98.19 171 LEU A CA 1
ATOM 1408 C C . LEU A 1 171 ? 14.257 4.426 -32.884 1.00 98.19 171 LEU A C 1
ATOM 1410 O O . LEU A 1 171 ? 13.511 4.372 -31.908 1.00 98.19 171 LEU A O 1
ATOM 1414 N N . L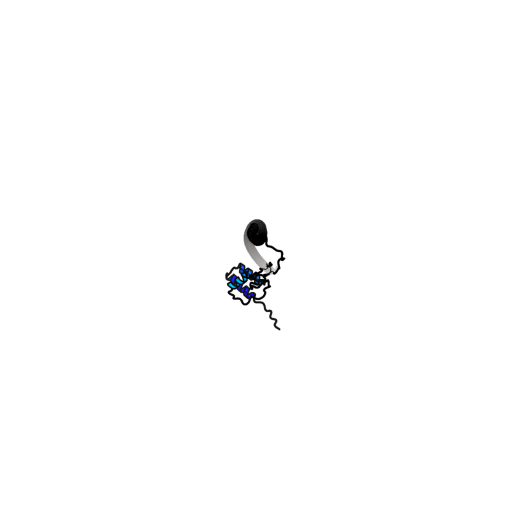EU A 1 172 ? 15.588 4.451 -32.776 1.00 98.31 172 LEU A N 1
ATOM 1415 C CA . LEU A 1 172 ? 16.287 4.411 -31.491 1.00 98.31 172 LEU A CA 1
ATOM 1416 C C . LEU A 1 172 ? 15.970 5.641 -30.638 1.00 98.31 172 LEU A C 1
ATOM 1418 O O . LEU A 1 172 ? 15.725 5.503 -29.445 1.00 98.31 172 LEU A O 1
ATOM 1422 N N . GLU A 1 173 ? 15.924 6.834 -31.231 1.00 97.88 173 GLU A N 1
ATOM 1423 C CA . GLU A 1 173 ? 15.527 8.054 -30.522 1.00 97.88 173 GLU A CA 1
ATOM 1424 C C . GLU A 1 173 ? 14.103 7.934 -29.967 1.00 97.88 173 GLU A C 1
ATOM 1426 O O . GLU A 1 173 ? 13.888 8.216 -28.789 1.00 97.88 173 GLU A O 1
ATOM 1431 N N . SER A 1 174 ? 13.149 7.435 -30.760 1.00 97.25 174 SER A N 1
ATOM 1432 C CA . SER A 1 174 ? 11.781 7.188 -30.289 1.00 97.25 174 SER A CA 1
ATOM 1433 C C . SER A 1 174 ? 11.754 6.207 -29.113 1.00 97.25 174 SER A C 1
ATOM 1435 O O . SER A 1 174 ? 11.143 6.504 -28.087 1.00 97.25 174 SER A O 1
ATOM 1437 N N . GLN A 1 175 ? 12.455 5.075 -29.222 1.00 98.38 175 GLN A N 1
ATOM 1438 C CA . GLN A 1 175 ? 12.529 4.071 -28.154 1.00 98.38 175 GLN A CA 1
ATOM 1439 C C . GLN A 1 175 ? 13.155 4.639 -26.876 1.00 98.38 175 GLN A C 1
ATOM 1441 O O . GLN A 1 175 ? 12.623 4.449 -25.787 1.00 98.38 175 GLN A O 1
ATOM 1446 N N . ILE A 1 176 ? 14.248 5.396 -26.996 1.00 97.88 176 ILE A N 1
ATOM 1447 C CA . ILE A 1 176 ? 14.905 6.041 -25.853 1.00 97.88 176 ILE A CA 1
ATOM 1448 C C . ILE A 1 176 ? 13.953 7.027 -25.168 1.00 97.88 176 ILE A C 1
ATOM 1450 O O . ILE A 1 176 ? 13.909 7.078 -23.939 1.00 97.88 176 ILE A O 1
ATOM 1454 N N . THR A 1 177 ? 13.183 7.808 -25.934 1.00 98.06 177 THR A N 1
ATOM 1455 C CA . THR A 1 177 ? 12.221 8.754 -25.346 1.00 98.06 177 THR A CA 1
ATOM 1456 C C . THR A 1 177 ? 11.082 8.052 -24.609 1.00 98.06 177 THR A C 1
ATOM 1458 O O . THR A 1 177 ? 10.698 8.500 -23.529 1.00 98.06 177 THR A O 1
ATOM 1461 N N . GLU A 1 178 ? 10.582 6.937 -25.144 1.00 97.31 178 GLU A N 1
ATOM 1462 C CA . GLU A 1 178 ? 9.550 6.121 -24.503 1.00 97.31 178 GLU A CA 1
ATOM 1463 C C . GLU A 1 178 ? 10.063 5.505 -23.194 1.00 97.31 178 GLU A C 1
ATOM 1465 O O . GLU A 1 178 ? 9.443 5.674 -22.142 1.00 97.31 178 GLU A O 1
ATOM 1470 N N . GLU A 1 179 ? 11.250 4.896 -23.221 1.00 98.06 179 GLU A N 1
ATOM 1471 C CA . GLU A 1 179 ? 11.895 4.345 -22.027 1.00 98.06 179 GLU A CA 1
ATOM 1472 C C . GLU A 1 179 ? 12.155 5.420 -20.964 1.00 98.06 179 GLU A C 1
ATOM 1474 O O . GLU A 1 179 ? 11.941 5.190 -19.774 1.00 98.06 179 GLU A O 1
ATOM 1479 N N . HIS A 1 180 ? 12.534 6.636 -21.367 1.00 98.31 180 HIS A N 1
ATOM 1480 C CA . HIS A 1 180 ? 12.681 7.756 -20.437 1.00 98.31 180 HIS A CA 1
ATOM 1481 C C . HIS A 1 180 ? 11.371 8.108 -19.722 1.00 98.31 180 HIS A C 1
ATOM 1483 O O . HIS A 1 180 ? 11.382 8.346 -18.510 1.00 98.31 180 HIS A O 1
ATOM 1489 N N . ILE A 1 181 ? 10.245 8.127 -20.441 1.00 98.25 181 ILE A N 1
ATOM 1490 C CA . ILE A 1 181 ? 8.919 8.371 -19.854 1.00 98.25 181 ILE A CA 1
ATOM 1491 C C . ILE A 1 181 ? 8.557 7.231 -18.891 1.00 98.25 181 ILE A C 1
ATOM 1493 O O . ILE A 1 181 ? 8.097 7.486 -17.773 1.00 98.25 181 ILE A O 1
ATOM 1497 N N . ASN A 1 182 ? 8.827 5.981 -19.271 1.00 98.44 182 ASN A N 1
ATOM 1498 C CA . ASN A 1 182 ? 8.586 4.810 -18.427 1.00 98.44 182 ASN A CA 1
ATOM 1499 C C . ASN A 1 182 ? 9.404 4.877 -17.125 1.00 98.44 182 ASN A C 1
ATOM 1501 O O . ASN A 1 182 ? 8.848 4.769 -16.031 1.00 98.44 182 ASN A O 1
ATOM 1505 N N . ILE A 1 183 ? 10.702 5.172 -17.206 1.00 98.31 183 ILE A N 1
ATOM 1506 C CA . ILE A 1 183 ? 11.574 5.337 -16.033 1.00 98.31 183 ILE A CA 1
ATOM 1507 C C . ILE A 1 183 ? 11.107 6.504 -15.156 1.00 98.31 183 ILE A C 1
ATOM 1509 O O . ILE A 1 183 ? 11.078 6.391 -13.927 1.00 98.31 183 ILE A O 1
ATOM 1513 N N . GLN A 1 184 ? 10.714 7.630 -15.755 1.00 98.25 184 GLN A N 1
ATOM 1514 C CA . GLN A 1 184 ? 10.232 8.791 -15.009 1.00 98.25 184 GLN A CA 1
ATOM 1515 C C . GLN A 1 184 ? 8.939 8.474 -14.246 1.00 98.25 184 GLN A C 1
ATOM 1517 O O . GLN A 1 184 ? 8.810 8.812 -13.065 1.00 98.25 184 GLN A O 1
ATOM 1522 N N . THR A 1 185 ? 7.982 7.810 -14.898 1.00 97.62 185 THR A N 1
ATOM 1523 C CA . THR A 1 185 ? 6.724 7.397 -14.258 1.00 97.62 185 THR A CA 1
ATOM 1524 C C . THR A 1 185 ? 6.970 6.387 -13.138 1.00 97.62 185 THR A C 1
ATOM 1526 O O . THR A 1 185 ? 6.440 6.566 -12.039 1.00 97.62 185 THR A O 1
ATOM 1529 N N . GLN A 1 186 ? 7.844 5.399 -13.353 1.00 98.00 186 GLN A N 1
ATOM 1530 C CA . GLN A 1 186 ? 8.248 4.440 -12.324 1.00 98.00 186 GLN A CA 1
ATOM 1531 C C . GLN A 1 186 ? 8.929 5.126 -11.130 1.00 98.00 186 GLN A C 1
ATOM 1533 O O . GLN A 1 186 ? 8.625 4.807 -9.980 1.00 98.00 186 GLN A O 1
ATOM 1538 N N . THR A 1 187 ? 9.807 6.100 -11.383 1.00 97.81 187 THR A N 1
ATOM 1539 C CA . THR A 1 187 ? 10.497 6.868 -10.334 1.00 97.81 187 THR A CA 1
ATOM 1540 C C . THR A 1 187 ? 9.496 7.638 -9.476 1.00 97.81 187 THR A C 1
ATOM 1542 O O . THR A 1 187 ? 9.526 7.527 -8.252 1.00 97.81 187 THR A O 1
ATOM 1545 N N . LYS A 1 188 ? 8.532 8.324 -10.102 1.00 98.38 188 LYS A N 1
ATOM 1546 C CA . LYS A 1 188 ? 7.474 9.057 -9.391 1.00 98.38 188 LYS A CA 1
ATOM 1547 C C . LYS A 1 188 ? 6.617 8.140 -8.511 1.00 98.38 188 LYS A C 1
ATOM 1549 O O . LYS A 1 188 ? 6.283 8.503 -7.385 1.00 98.38 188 LYS A O 1
ATOM 1554 N N . ILE A 1 189 ? 6.263 6.953 -9.006 1.00 98.19 189 ILE A N 1
ATOM 1555 C CA . ILE A 1 189 ? 5.517 5.955 -8.223 1.00 98.19 189 ILE A CA 1
ATOM 1556 C C . ILE A 1 189 ? 6.363 5.465 -7.039 1.00 98.19 189 ILE A C 1
ATOM 1558 O O . ILE A 1 189 ? 5.863 5.377 -5.919 1.00 98.19 189 ILE A O 1
ATOM 1562 N N . SER A 1 190 ? 7.651 5.188 -7.256 1.00 98.00 190 SER A N 1
ATOM 1563 C CA . SER A 1 190 ? 8.578 4.769 -6.197 1.00 98.00 190 SER A CA 1
ATOM 1564 C C . SER A 1 190 ? 8.703 5.820 -5.087 1.00 98.00 190 SER A C 1
ATOM 1566 O O . SER A 1 190 ? 8.599 5.491 -3.906 1.00 98.00 190 SER A O 1
ATOM 1568 N N . GLU A 1 191 ? 8.833 7.099 -5.448 1.00 97.81 191 GLU A N 1
ATOM 1569 C CA . GLU A 1 191 ? 8.852 8.211 -4.491 1.00 97.81 191 GLU A CA 1
ATOM 1570 C C . GLU A 1 191 ? 7.569 8.265 -3.650 1.00 97.81 191 GLU A C 1
ATOM 1572 O O . GLU A 1 191 ? 7.637 8.371 -2.425 1.00 97.81 191 GLU A O 1
ATOM 1577 N N . GLN A 1 192 ? 6.400 8.108 -4.282 1.00 98.38 192 GLN A N 1
ATOM 1578 C CA . GLN A 1 192 ? 5.117 8.048 -3.574 1.00 98.38 192 GLN A CA 1
ATOM 1579 C C . GLN A 1 192 ? 5.044 6.863 -2.603 1.00 98.38 192 GLN A C 1
ATOM 1581 O O . GLN A 1 192 ? 4.595 7.034 -1.469 1.00 98.38 192 GLN A O 1
ATOM 1586 N N . ILE A 1 193 ? 5.522 5.681 -3.008 1.00 98.25 193 ILE A N 1
ATOM 1587 C CA . ILE A 1 193 ? 5.594 4.494 -2.141 1.00 98.25 193 ILE A CA 1
ATOM 1588 C C . ILE A 1 193 ? 6.492 4.767 -0.929 1.00 98.25 193 ILE A C 1
ATOM 1590 O O . ILE A 1 193 ? 6.149 4.389 0.192 1.00 98.25 193 ILE A O 1
ATOM 1594 N N . ILE A 1 194 ? 7.628 5.443 -1.124 1.00 97.94 194 ILE A N 1
ATOM 1595 C CA . ILE A 1 194 ? 8.535 5.812 -0.032 1.00 97.94 194 ILE A CA 1
ATOM 1596 C C . ILE A 1 194 ? 7.841 6.777 0.937 1.00 97.94 194 ILE A C 1
ATOM 1598 O O . ILE A 1 194 ? 7.868 6.534 2.145 1.00 97.94 194 ILE A O 1
ATOM 1602 N N . SER A 1 195 ? 7.168 7.819 0.437 1.00 97.44 195 SER A N 1
ATOM 1603 C CA . SER A 1 195 ? 6.396 8.750 1.273 1.00 97.44 195 SER A CA 1
ATOM 1604 C C . SER A 1 195 ? 5.307 8.037 2.080 1.00 97.44 195 SER A C 1
ATOM 1606 O O . SER A 1 195 ? 5.229 8.215 3.296 1.00 97.44 195 SER A O 1
ATOM 1608 N N . GLN A 1 196 ? 4.517 7.174 1.434 1.00 98.19 196 GLN A N 1
ATOM 1609 C CA . GLN A 1 196 ? 3.470 6.390 2.098 1.00 98.19 196 GLN A CA 1
ATOM 1610 C C . GLN A 1 196 ? 4.045 5.437 3.151 1.00 98.19 196 GLN A C 1
ATOM 1612 O O . GLN A 1 196 ? 3.480 5.289 4.232 1.00 98.19 196 GLN A O 1
ATOM 1617 N N . LYS A 1 197 ? 5.194 4.809 2.878 1.00 98.31 197 LYS A N 1
ATOM 1618 C CA . LYS A 1 197 ? 5.868 3.923 3.834 1.00 98.31 197 LYS A CA 1
ATOM 1619 C C . LYS A 1 197 ? 6.298 4.667 5.100 1.00 98.31 197 LYS A C 1
ATOM 1621 O O . LYS A 1 197 ? 6.150 4.128 6.195 1.00 98.31 197 LYS A O 1
ATOM 1626 N N . VAL A 1 198 ? 6.808 5.891 4.963 1.00 97.44 198 VAL A N 1
ATOM 1627 C CA . VAL A 1 198 ? 7.183 6.738 6.108 1.00 97.44 198 VAL A CA 1
ATOM 1628 C C . VAL A 1 198 ? 5.952 7.112 6.938 1.00 97.44 198 VAL A C 1
ATOM 1630 O O . VAL A 1 198 ? 5.986 7.015 8.165 1.00 97.44 198 VAL A O 1
ATOM 1633 N N . GLU A 1 199 ? 4.852 7.493 6.286 1.00 97.25 199 GLU A N 1
ATOM 1634 C CA . GLU A 1 199 ? 3.596 7.815 6.970 1.00 97.25 199 GLU A CA 1
ATOM 1635 C C . GLU A 1 199 ? 3.017 6.600 7.712 1.00 97.25 199 GLU A C 1
ATOM 1637 O O . GLU A 1 199 ? 2.644 6.708 8.881 1.00 97.25 199 GLU A O 1
ATOM 1642 N N . LEU A 1 200 ? 3.020 5.422 7.080 1.00 98.12 200 LEU A N 1
ATOM 1643 C CA . LEU A 1 200 ? 2.574 4.175 7.704 1.00 98.12 200 LEU A CA 1
ATOM 1644 C C . LEU A 1 200 ? 3.384 3.824 8.954 1.00 98.12 200 LEU A C 1
ATOM 1646 O O . LEU A 1 200 ? 2.803 3.391 9.950 1.00 98.12 200 LEU A O 1
ATOM 1650 N N . GLU A 1 201 ? 4.703 4.020 8.931 1.00 97.75 201 GLU A N 1
ATOM 1651 C CA . GLU A 1 201 ? 5.545 3.762 10.103 1.00 97.75 201 GLU A CA 1
ATOM 1652 C C . GLU A 1 201 ? 5.198 4.715 11.257 1.00 97.75 201 GLU A C 1
ATOM 1654 O O . GLU A 1 201 ? 5.079 4.282 12.406 1.00 97.75 201 GLU A O 1
ATOM 1659 N N . LYS A 1 202 ? 4.929 5.993 10.954 1.00 98.06 202 LYS A N 1
ATOM 1660 C CA . LYS A 1 202 ? 4.470 6.975 11.946 1.00 98.06 202 LYS A CA 1
ATOM 1661 C C . LYS A 1 202 ? 3.116 6.583 12.551 1.00 98.06 202 LYS A C 1
ATOM 1663 O O . LYS A 1 202 ? 2.990 6.521 13.773 1.00 98.06 202 LYS A O 1
ATOM 1668 N N . VAL A 1 203 ? 2.127 6.249 11.719 1.00 98.19 203 VAL A N 1
ATOM 1669 C CA . VAL A 1 203 ? 0.793 5.808 12.174 1.00 98.19 203 VAL A CA 1
ATOM 1670 C C . VAL A 1 203 ? 0.890 4.538 13.021 1.00 98.19 203 VAL A C 1
ATOM 1672 O O . VAL A 1 203 ? 0.211 4.401 14.040 1.00 98.19 203 VAL A O 1
ATOM 1675 N N . LYS A 1 204 ? 1.759 3.597 12.642 1.00 98.12 204 LYS A N 1
ATOM 1676 C CA . LYS A 1 204 ? 2.003 2.369 13.404 1.00 98.12 204 LYS A CA 1
ATOM 1677 C C . LYS A 1 204 ? 2.611 2.662 14.776 1.00 98.12 204 LYS A C 1
ATOM 1679 O O . LYS A 1 204 ? 2.197 2.047 15.760 1.00 98.12 204 LYS A O 1
ATOM 1684 N N . PHE A 1 205 ? 3.557 3.597 14.855 1.00 97.94 205 PHE A N 1
ATOM 1685 C CA . PHE A 1 205 ? 4.121 4.047 16.124 1.00 97.94 205 PHE A CA 1
ATOM 1686 C C . PHE A 1 205 ? 3.042 4.663 17.027 1.00 97.94 205 PHE A C 1
ATOM 1688 O O . PHE A 1 205 ? 2.871 4.221 18.164 1.00 97.94 205 PHE A O 1
ATOM 1695 N N . GLU A 1 206 ? 2.249 5.601 16.502 1.00 97.69 206 GLU A N 1
ATOM 1696 C CA . GLU A 1 206 ? 1.152 6.243 17.240 1.00 97.69 206 GLU A CA 1
ATOM 1697 C C . GLU A 1 206 ? 0.104 5.226 17.724 1.00 97.69 206 GLU A C 1
ATOM 1699 O O . GLU A 1 206 ? -0.308 5.256 18.887 1.00 97.69 206 GLU A O 1
ATOM 1704 N N . ARG A 1 207 ? -0.273 4.259 16.874 1.00 98.00 207 ARG A N 1
ATOM 1705 C CA . ARG A 1 207 ? -1.170 3.154 17.243 1.00 98.00 207 ARG A CA 1
ATOM 1706 C C . ARG A 1 207 ? -0.612 2.333 18.403 1.00 98.00 207 ARG A C 1
ATOM 1708 O O . ARG A 1 207 ? -1.366 1.973 19.304 1.00 98.00 207 ARG A O 1
ATOM 1715 N N . ASN A 1 208 ? 0.674 1.990 18.368 1.00 98.00 208 ASN A N 1
ATOM 1716 C CA . ASN A 1 208 ? 1.299 1.188 19.419 1.00 98.00 208 ASN A CA 1
ATOM 1717 C C . ASN A 1 208 ? 1.304 1.931 20.757 1.00 98.00 208 ASN A C 1
ATOM 1719 O O . ASN A 1 208 ? 0.999 1.331 21.787 1.00 98.00 208 ASN A O 1
ATOM 1723 N N . GLU A 1 209 ? 1.589 3.231 20.745 1.00 98.19 209 GLU A N 1
ATOM 1724 C CA . GLU A 1 209 ? 1.523 4.068 21.945 1.00 98.19 209 GLU A CA 1
ATOM 1725 C C . GLU A 1 209 ? 0.096 4.166 22.499 1.00 98.19 209 GLU A C 1
ATOM 1727 O O . GLU A 1 209 ? -0.115 3.996 23.701 1.00 98.19 209 GLU A O 1
ATOM 1732 N N . LEU A 1 210 ? -0.907 4.353 21.635 1.00 98.06 210 LEU A N 1
ATOM 1733 C CA . LEU A 1 210 ? -2.312 4.340 22.047 1.00 98.06 210 LEU A CA 1
ATOM 1734 C C . LEU A 1 210 ? -2.721 2.977 22.626 1.00 98.06 210 LEU A C 1
ATOM 1736 O O . LEU A 1 210 ? -3.383 2.919 23.658 1.00 98.06 210 LEU A O 1
ATOM 1740 N N . MET A 1 211 ? -2.285 1.877 22.009 1.00 97.62 211 MET A N 1
ATOM 1741 C CA . MET A 1 211 ? -2.578 0.524 22.484 1.00 97.62 211 MET A CA 1
ATOM 1742 C C . MET A 1 211 ? -1.985 0.262 23.874 1.00 97.62 211 MET A C 1
ATOM 1744 O O . MET A 1 211 ? -2.650 -0.334 24.722 1.00 97.62 211 MET A O 1
ATOM 1748 N N . LYS A 1 212 ? -0.760 0.741 24.139 1.00 98.00 212 LYS A N 1
ATOM 1749 C CA . LYS A 1 212 ? -0.153 0.678 25.477 1.00 98.00 212 LYS A CA 1
ATOM 1750 C C . LYS A 1 212 ? -0.999 1.435 26.499 1.00 98.00 212 LYS A C 1
ATOM 1752 O O . LYS A 1 212 ? -1.305 0.871 27.545 1.00 98.00 212 LYS A O 1
ATOM 1757 N N . LYS A 1 213 ? -1.427 2.665 26.182 1.00 98.31 213 LYS A N 1
ATOM 1758 C CA . LYS A 1 213 ? -2.300 3.467 27.062 1.00 98.31 213 LYS A CA 1
ATOM 1759 C C . LYS A 1 213 ? -3.620 2.757 27.358 1.00 98.31 213 LYS A C 1
ATOM 1761 O O . LYS A 1 213 ? -3.954 2.581 28.523 1.00 98.31 213 LYS A O 1
ATOM 1766 N N . ILE A 1 214 ? -4.302 2.256 26.325 1.00 98.19 214 ILE A N 1
ATOM 1767 C CA . ILE A 1 214 ? -5.557 1.501 26.467 1.00 98.19 214 ILE A CA 1
ATOM 1768 C C . ILE A 1 214 ? -5.361 0.258 27.342 1.00 98.19 214 ILE A C 1
ATOM 1770 O O . ILE A 1 214 ? -6.217 -0.059 28.162 1.00 98.19 214 ILE A O 1
ATOM 1774 N N . THR A 1 215 ? -4.243 -0.454 27.185 1.00 97.94 215 THR A N 1
ATOM 1775 C CA . THR A 1 215 ? -3.956 -1.654 27.987 1.00 97.94 215 THR A CA 1
ATOM 1776 C C . THR A 1 215 ? -3.765 -1.294 29.460 1.00 97.94 215 THR A C 1
ATOM 1778 O O . THR A 1 215 ? -4.362 -1.931 30.321 1.00 97.94 215 THR A O 1
ATOM 1781 N N . ILE A 1 216 ? -3.009 -0.228 29.746 1.00 97.88 216 ILE A N 1
ATOM 1782 C CA . ILE A 1 216 ? -2.801 0.268 31.112 1.00 97.88 216 ILE A CA 1
ATOM 1783 C C . ILE A 1 216 ? -4.135 0.697 31.739 1.00 97.88 216 ILE A C 1
ATOM 1785 O O . ILE A 1 216 ? -4.448 0.261 32.843 1.00 97.88 216 ILE A O 1
ATOM 1789 N N . GLU A 1 217 ? -4.938 1.498 31.034 1.00 98.06 217 GLU A N 1
ATOM 1790 C CA . GLU A 1 217 ? -6.249 1.958 31.518 1.00 98.06 217 GLU A CA 1
ATOM 1791 C C . GLU A 1 217 ? -7.227 0.795 31.740 1.00 98.06 217 GLU A C 1
ATOM 1793 O O . GLU A 1 217 ? -7.962 0.756 32.728 1.00 98.06 217 GLU A O 1
ATOM 1798 N N . LYS A 1 218 ? -7.218 -0.201 30.850 1.00 98.31 218 LYS A N 1
ATOM 1799 C CA . LYS A 1 218 ? -8.013 -1.420 31.016 1.00 98.31 218 LYS A CA 1
ATOM 1800 C C . LYS A 1 218 ? -7.610 -2.175 32.282 1.00 98.31 218 LYS A C 1
ATOM 1802 O O . LYS A 1 218 ? -8.487 -2.624 33.022 1.00 98.31 218 LYS A O 1
ATOM 1807 N N . ASP A 1 219 ? -6.314 -2.312 32.542 1.00 97.88 219 ASP A N 1
ATOM 1808 C CA . ASP A 1 219 ? -5.812 -3.000 33.731 1.00 97.88 219 ASP A CA 1
ATOM 1809 C C . ASP A 1 219 ? -6.168 -2.241 35.015 1.00 97.88 219 ASP A C 1
ATOM 1811 O O . ASP A 1 219 ? -6.546 -2.870 36.006 1.00 97.88 219 ASP A O 1
ATOM 1815 N N . THR A 1 220 ? -6.110 -0.904 35.010 1.00 98.25 220 THR A N 1
ATOM 1816 C CA . THR A 1 220 ? -6.537 -0.090 36.160 1.00 98.25 220 THR A CA 1
ATOM 1817 C C . THR A 1 220 ? -8.035 -0.220 36.410 1.00 98.25 220 THR A C 1
ATOM 1819 O O . THR A 1 220 ? -8.428 -0.547 37.525 1.00 98.25 220 THR A O 1
ATOM 1822 N N . ILE A 1 221 ? -8.868 -0.093 35.371 1.00 98.06 221 ILE A N 1
ATOM 1823 C CA . ILE A 1 221 ? -10.327 -0.253 35.491 1.00 98.06 221 ILE A CA 1
ATOM 1824 C C . ILE A 1 221 ? -10.679 -1.657 35.992 1.00 98.06 221 ILE A C 1
ATOM 1826 O O . ILE A 1 221 ? -11.568 -1.816 36.823 1.00 98.06 221 ILE A O 1
ATOM 1830 N N . THR A 1 222 ? -9.972 -2.687 35.523 1.00 98.31 222 THR A N 1
ATOM 1831 C CA . THR A 1 222 ? -10.206 -4.070 35.963 1.00 98.31 222 THR A CA 1
ATOM 1832 C C . THR A 1 222 ? -9.877 -4.247 37.447 1.00 98.31 222 THR A C 1
ATOM 1834 O O . THR A 1 222 ? -10.638 -4.895 38.168 1.00 98.31 222 THR A O 1
ATOM 1837 N N . LYS A 1 223 ? -8.777 -3.651 37.928 1.00 97.94 223 LYS A N 1
ATOM 1838 C CA . LYS A 1 223 ? -8.415 -3.661 39.355 1.00 97.94 223 LYS A CA 1
ATOM 1839 C C . LYS A 1 223 ? -9.428 -2.893 40.203 1.00 97.94 223 LYS A C 1
ATOM 1841 O O . LYS A 1 223 ? -9.851 -3.413 41.233 1.00 97.94 223 LYS A O 1
ATOM 1846 N N . ASP A 1 224 ? -9.856 -1.718 39.753 1.00 98.19 224 ASP A N 1
ATOM 1847 C CA . ASP A 1 224 ? -10.838 -0.891 40.460 1.00 98.19 224 ASP A CA 1
ATOM 1848 C C . ASP A 1 224 ? -12.206 -1.582 40.534 1.00 98.19 224 ASP A C 1
ATOM 1850 O O . ASP A 1 224 ? -12.835 -1.615 41.592 1.00 98.19 224 ASP A O 1
ATOM 1854 N N . LEU A 1 225 ? -12.644 -2.215 39.443 1.00 98.12 225 LEU A N 1
ATOM 1855 C CA . LEU A 1 225 ? -13.880 -2.996 39.402 1.00 98.12 225 LEU A CA 1
ATOM 1856 C C . LEU A 1 225 ? -13.811 -4.205 40.340 1.00 98.12 225 LEU A C 1
ATOM 1858 O O . LEU A 1 225 ? -14.766 -4.479 41.068 1.00 98.12 225 LEU A O 1
ATOM 1862 N N . GLN A 1 226 ? -12.680 -4.915 40.358 1.00 98.00 226 GLN A N 1
ATOM 1863 C CA . GLN A 1 226 ? -12.459 -6.025 41.283 1.00 98.00 226 GLN A CA 1
ATOM 1864 C C . GLN A 1 226 ? -12.505 -5.547 42.741 1.00 98.00 226 GLN A C 1
ATOM 1866 O O . GLN A 1 226 ? -13.132 -6.192 43.582 1.00 98.00 226 GLN A O 1
ATOM 1871 N N . TYR A 1 227 ? -11.887 -4.401 43.036 1.00 98.31 227 TYR A N 1
ATOM 1872 C CA . TYR A 1 227 ? -11.929 -3.787 44.359 1.00 98.31 227 TYR A CA 1
ATOM 1873 C C . TYR A 1 227 ? -13.364 -3.430 44.773 1.00 98.31 227 TYR A C 1
ATOM 1875 O O . TYR A 1 227 ? -13.818 -3.853 45.835 1.00 98.31 227 TYR A O 1
ATOM 1883 N N . GLN A 1 228 ? -14.119 -2.736 43.917 1.00 98.00 228 GLN A N 1
ATOM 1884 C CA . GLN A 1 228 ? -15.519 -2.385 44.186 1.00 98.00 228 GLN A CA 1
ATOM 1885 C C . GLN A 1 228 ? -16.403 -3.618 44.399 1.00 98.00 228 GLN A C 1
ATOM 1887 O O . GLN A 1 228 ? -17.248 -3.624 45.293 1.00 98.00 228 GLN A O 1
ATOM 1892 N N . LYS A 1 229 ? -16.189 -4.682 43.617 1.00 98.25 229 LYS A N 1
ATOM 1893 C CA . LYS A 1 229 ? -16.909 -5.949 43.776 1.00 98.25 229 LYS A CA 1
ATOM 1894 C C . LYS A 1 229 ? -16.657 -6.569 45.150 1.00 98.25 229 LYS A C 1
ATOM 1896 O O . LYS A 1 229 ? -17.611 -6.992 45.795 1.00 98.25 229 LYS A O 1
ATOM 1901 N N . ASN A 1 230 ? -15.406 -6.581 45.608 1.00 97.62 230 ASN A N 1
ATOM 1902 C CA . ASN A 1 230 ? -15.053 -7.107 46.927 1.00 97.62 230 ASN A CA 1
ATOM 1903 C C . ASN A 1 230 ? -15.697 -6.285 48.056 1.00 97.62 230 ASN A C 1
ATOM 1905 O O . ASN A 1 230 ? -16.296 -6.860 48.966 1.00 97.62 230 ASN A O 1
ATOM 1909 N N . GLN A 1 231 ? -15.649 -4.952 47.963 1.00 97.62 231 GLN A N 1
ATOM 1910 C CA . GLN A 1 231 ? -16.307 -4.070 48.933 1.00 97.62 231 GLN A CA 1
ATOM 1911 C C . GLN A 1 231 ? -17.819 -4.324 48.986 1.00 97.62 231 GLN A C 1
ATOM 1913 O O . GLN A 1 231 ? -18.382 -4.471 50.065 1.00 97.62 231 GLN A O 1
ATOM 1918 N N . LEU A 1 232 ? -18.472 -4.449 47.825 1.00 97.75 232 LEU A N 1
ATOM 1919 C CA . LEU A 1 232 ? -19.905 -4.735 47.753 1.00 97.75 232 LEU A CA 1
ATOM 1920 C C . LEU A 1 232 ? -20.253 -6.080 48.401 1.00 97.75 232 LEU A C 1
ATOM 1922 O O . LEU A 1 232 ? -21.220 -6.156 49.154 1.00 97.75 232 LEU A O 1
ATOM 1926 N N . THR A 1 233 ? -19.466 -7.130 48.144 1.00 97.44 233 THR A N 1
ATOM 1927 C CA . THR A 1 233 ? -19.689 -8.438 48.779 1.00 97.44 233 THR A CA 1
ATOM 1928 C C . THR A 1 233 ? -19.525 -8.380 50.293 1.00 97.44 233 THR A C 1
ATOM 1930 O O . THR A 1 233 ? -20.297 -9.010 51.008 1.00 97.44 233 THR A O 1
ATOM 1933 N N . GLN A 1 234 ? -18.568 -7.593 50.791 1.00 97.31 234 GLN A N 1
ATOM 1934 C CA . GLN A 1 234 ? -18.386 -7.405 52.225 1.00 97.31 234 GLN A CA 1
ATOM 1935 C C . GLN A 1 234 ? -19.594 -6.691 52.847 1.00 97.31 234 GLN A C 1
ATOM 1937 O O . GLN A 1 234 ? -20.170 -7.194 53.807 1.00 97.31 234 GLN A O 1
ATOM 1942 N N . THR A 1 235 ? -20.038 -5.575 52.263 1.00 96.69 235 THR A N 1
ATOM 1943 C CA . THR A 1 235 ? -21.217 -4.845 52.753 1.00 96.69 235 THR A CA 1
ATOM 1944 C C . THR A 1 235 ? -22.490 -5.698 52.708 1.00 96.69 235 THR A C 1
ATOM 1946 O O . THR A 1 235 ? -23.320 -5.601 53.606 1.00 96.69 235 THR A O 1
ATOM 1949 N N . GLN A 1 236 ? -22.650 -6.566 51.703 1.00 97.50 236 GLN A N 1
ATOM 1950 C CA . GLN A 1 236 ? -23.779 -7.504 51.637 1.00 97.50 236 GLN A CA 1
ATOM 1951 C C . GLN A 1 236 ? -23.771 -8.520 52.786 1.00 97.50 236 GLN A C 1
ATOM 1953 O O . GLN A 1 236 ? -24.827 -8.794 53.354 1.00 97.50 236 GLN A O 1
ATOM 1958 N N . LEU A 1 237 ? -22.600 -9.057 53.148 1.00 97.31 237 LEU A N 1
ATOM 1959 C CA . LEU A 1 237 ? -22.470 -9.968 54.289 1.00 97.31 237 LEU A CA 1
ATOM 1960 C C . LEU A 1 237 ? -22.796 -9.260 55.609 1.00 97.31 237 LEU A C 1
ATOM 1962 O O . LEU A 1 237 ? -23.575 -9.779 56.404 1.00 97.31 237 LEU A O 1
ATOM 1966 N N . GLU A 1 238 ? -22.262 -8.053 55.810 1.00 97.12 238 GLU A N 1
ATOM 1967 C CA . GLU A 1 238 ? -22.556 -7.226 56.989 1.00 97.12 238 GLU A CA 1
ATOM 1968 C C . GLU A 1 238 ? -24.059 -6.902 57.086 1.00 97.12 238 GLU A C 1
ATOM 1970 O O . GLU A 1 238 ? -24.657 -6.998 58.159 1.00 97.12 238 GLU A O 1
ATOM 1975 N N . GLN A 1 239 ? -24.706 -6.589 55.958 1.00 97.25 239 GLN A N 1
ATOM 1976 C CA . GLN A 1 239 ? -26.152 -6.374 55.908 1.00 97.25 239 GLN A CA 1
ATOM 1977 C C . GLN A 1 239 ? -26.933 -7.639 56.296 1.00 97.25 239 GLN A C 1
ATOM 1979 O O . GLN A 1 239 ? -27.892 -7.547 57.064 1.00 97.25 239 GLN A O 1
ATOM 1984 N N . GLU A 1 240 ? -26.538 -8.817 55.805 1.00 97.31 240 GLU A N 1
ATOM 1985 C CA . GLU A 1 240 ? -27.197 -10.081 56.151 1.00 97.31 240 GLU A CA 1
ATOM 1986 C C . GLU A 1 240 ? -27.096 -10.378 57.658 1.00 97.31 240 GLU A C 1
ATOM 1988 O O . GLU A 1 240 ? -28.057 -10.853 58.273 1.00 97.31 240 GLU A O 1
ATOM 1993 N N . GLU A 1 241 ? -25.952 -10.079 58.277 1.00 97.38 241 GLU A N 1
ATOM 1994 C CA . GLU A 1 241 ? -25.761 -10.211 59.724 1.00 97.38 241 GLU A CA 1
ATOM 1995 C C . GLU A 1 241 ? -26.658 -9.254 60.516 1.00 97.38 241 GLU A C 1
ATOM 1997 O O . GLU A 1 241 ? -27.344 -9.691 61.447 1.00 97.38 241 GLU A O 1
ATOM 2002 N N . ILE A 1 242 ? -26.724 -7.980 60.119 1.00 97.50 242 ILE A N 1
ATOM 2003 C CA . ILE A 1 242 ? -27.606 -6.984 60.745 1.00 97.50 242 ILE A CA 1
ATOM 2004 C C . ILE A 1 242 ? -29.076 -7.401 60.598 1.00 97.50 242 ILE A C 1
ATOM 2006 O O . ILE A 1 242 ? -29.833 -7.359 61.566 1.00 97.50 242 ILE A O 1
ATOM 2010 N N . GLU A 1 243 ? -29.500 -7.873 59.424 1.00 96.56 243 GLU A N 1
ATOM 2011 C CA . GLU A 1 243 ? -30.871 -8.352 59.210 1.00 96.56 243 GLU A CA 1
ATOM 2012 C C . GLU A 1 243 ? -31.215 -9.559 60.091 1.00 96.56 243 GLU A C 1
ATOM 2014 O O . GLU A 1 243 ? -32.344 -9.665 60.585 1.00 96.56 243 GLU A O 1
ATOM 2019 N N . LYS A 1 244 ? -30.263 -10.474 60.318 1.00 97.19 244 LYS A N 1
ATOM 2020 C CA . LYS A 1 244 ? -30.443 -11.592 61.258 1.00 97.19 244 LYS A CA 1
ATOM 2021 C C . LYS A 1 244 ? -30.630 -11.086 62.686 1.00 97.19 244 LYS A C 1
ATOM 2023 O O . LYS A 1 244 ? -31.545 -11.560 63.361 1.00 97.19 244 LYS A O 1
ATOM 2028 N N . GLN A 1 245 ? -29.820 -10.123 63.127 1.00 97.62 245 GLN A N 1
ATOM 2029 C CA . GLN A 1 245 ? -29.946 -9.515 64.456 1.00 97.62 245 GLN A CA 1
ATOM 2030 C C . GLN A 1 245 ? -31.299 -8.809 64.622 1.00 97.62 245 GLN A C 1
ATOM 2032 O O . GLN A 1 245 ? -32.024 -9.096 65.572 1.00 97.62 245 GLN A O 1
ATOM 2037 N N . ILE A 1 246 ? -31.715 -7.996 63.646 1.00 97.44 246 ILE A N 1
ATOM 2038 C CA . ILE A 1 246 ? -33.018 -7.312 63.663 1.00 97.44 246 ILE A CA 1
ATOM 2039 C C . ILE A 1 246 ? -34.171 -8.320 63.756 1.00 97.44 246 ILE A C 1
ATOM 2041 O O . ILE A 1 246 ? -35.094 -8.134 64.548 1.00 97.44 246 ILE A O 1
ATOM 2045 N N . LYS A 1 247 ? -34.131 -9.416 62.985 1.00 97.44 247 LYS A N 1
ATOM 2046 C CA . LYS A 1 247 ? -35.159 -10.471 63.056 1.00 97.44 247 LYS A CA 1
ATOM 2047 C C . LYS A 1 247 ? -35.216 -11.117 64.443 1.00 97.44 247 LYS A C 1
ATOM 2049 O O . LYS A 1 247 ? -36.306 -11.386 64.944 1.00 97.44 247 LYS A O 1
ATOM 2054 N N . GLN A 1 248 ? -34.067 -11.356 65.075 1.00 97.19 248 GLN A N 1
ATOM 2055 C CA . GLN A 1 248 ? -34.009 -11.898 66.436 1.00 97.19 248 GLN A CA 1
ATOM 2056 C C . GLN A 1 248 ? -34.606 -10.926 67.462 1.00 97.19 248 GLN A C 1
ATOM 2058 O O . GLN A 1 248 ? -35.431 -11.338 68.280 1.00 97.19 248 GLN A O 1
ATOM 2063 N N . GLU A 1 249 ? -34.247 -9.644 67.390 1.00 96.50 249 GLU A N 1
ATOM 2064 C CA . GLU A 1 249 ? -34.795 -8.600 68.261 1.00 96.50 249 GLU A CA 1
ATOM 2065 C C . GLU A 1 249 ? -36.307 -8.431 68.074 1.00 96.50 249 GLU A C 1
ATOM 2067 O O . GLU A 1 249 ? -37.043 -8.351 69.057 1.00 96.50 249 GLU A O 1
ATOM 2072 N N . GLN A 1 250 ? -36.801 -8.465 66.832 1.00 96.81 250 GLN A N 1
ATOM 2073 C CA . GLN A 1 250 ? -38.236 -8.432 66.535 1.00 96.81 250 GLN A CA 1
ATOM 2074 C C . GLN A 1 250 ? -38.984 -9.609 67.173 1.00 96.81 250 GLN A C 1
ATOM 2076 O O . GLN A 1 250 ? -40.048 -9.413 67.765 1.00 96.81 250 GLN A O 1
ATOM 2081 N N . ILE A 1 251 ? -38.430 -10.825 67.101 1.00 97.06 251 ILE A N 1
ATOM 2082 C CA . ILE A 1 251 ? -39.018 -12.010 67.745 1.00 97.06 251 ILE A CA 1
ATOM 2083 C C . ILE A 1 251 ? -39.053 -11.836 69.268 1.00 97.06 251 ILE A C 1
ATOM 2085 O O . ILE A 1 251 ? -40.063 -12.153 69.900 1.00 97.06 251 ILE A O 1
ATOM 2089 N N . LEU A 1 252 ? -37.969 -11.336 69.869 1.00 96.94 252 LEU A N 1
ATOM 2090 C CA . LEU A 1 252 ? -37.889 -11.103 71.313 1.00 96.94 252 LEU A CA 1
ATOM 2091 C C . LEU A 1 252 ? -38.898 -10.041 71.766 1.00 96.94 252 LEU A C 1
ATOM 2093 O O . LEU A 1 252 ? -39.618 -10.253 72.743 1.00 96.94 252 LEU A O 1
ATOM 2097 N N . LEU A 1 253 ? -39.009 -8.943 71.018 1.00 97.06 253 LEU A N 1
ATOM 2098 C CA . LEU A 1 253 ? -39.974 -7.880 71.278 1.00 97.06 253 LEU A CA 1
ATOM 2099 C C . LEU A 1 253 ? -41.415 -8.398 71.164 1.00 97.06 253 LEU A C 1
ATOM 2101 O O . LEU A 1 253 ? -42.238 -8.101 72.028 1.00 97.06 253 LEU A O 1
ATOM 2105 N N . SER A 1 254 ? -41.712 -9.227 70.157 1.00 96.94 254 SER A N 1
ATOM 2106 C CA . SER A 1 254 ? -43.028 -9.861 69.998 1.00 96.94 254 SER A CA 1
ATOM 2107 C C . SER A 1 254 ? -43.392 -10.741 71.198 1.00 96.94 254 SER A C 1
ATOM 2109 O O . SER A 1 254 ? -44.487 -10.605 71.743 1.00 96.94 254 SER A O 1
ATOM 2111 N N . LYS A 1 255 ? -42.461 -11.584 71.672 1.00 96.94 255 LYS A N 1
ATOM 2112 C CA . LYS A 1 255 ? -42.656 -12.411 72.877 1.00 96.94 255 LYS A CA 1
ATOM 2113 C C . LYS A 1 255 ? -42.918 -11.566 74.125 1.00 96.94 255 LYS A C 1
ATOM 2115 O O . LYS A 1 255 ? -43.834 -11.868 74.882 1.00 96.94 255 LYS A O 1
ATOM 2120 N N . MET A 1 256 ? -42.159 -10.486 74.321 1.00 95.75 256 MET A N 1
ATOM 2121 C CA . MET A 1 256 ? -42.349 -9.585 75.463 1.00 95.75 256 MET A CA 1
ATOM 2122 C C . MET A 1 256 ? -43.717 -8.884 75.416 1.00 95.75 256 MET A C 1
ATOM 2124 O O . MET A 1 256 ? -44.377 -8.746 76.445 1.00 95.75 256 MET A O 1
ATOM 2128 N N . ILE A 1 257 ? -44.181 -8.476 74.229 1.00 96.19 257 ILE A N 1
ATOM 2129 C CA . ILE A 1 257 ? -45.519 -7.892 74.045 1.00 96.19 257 ILE A CA 1
ATOM 2130 C C . ILE A 1 257 ? -46.612 -8.918 74.371 1.00 96.19 257 ILE A C 1
ATOM 2132 O O . ILE A 1 257 ? -47.594 -8.575 75.031 1.00 96.19 257 ILE A O 1
ATOM 2136 N N . GLU A 1 258 ? -46.468 -10.166 73.922 1.00 95.94 258 GLU A N 1
ATOM 2137 C CA . GLU A 1 258 ? -47.408 -11.250 74.238 1.00 95.94 258 GLU A CA 1
ATOM 2138 C C . GLU A 1 258 ? -47.465 -11.536 75.742 1.00 95.94 258 GLU A C 1
ATOM 2140 O O . GLU A 1 258 ? -48.557 -11.617 76.310 1.00 95.94 258 GLU A O 1
ATOM 2145 N N . GLU A 1 259 ? -46.310 -11.603 76.406 1.00 96.44 259 GLU A N 1
ATOM 2146 C CA . GLU A 1 259 ? -46.218 -11.796 77.854 1.00 96.44 259 GLU A CA 1
ATOM 2147 C C . GLU A 1 259 ? -46.874 -10.641 78.623 1.00 96.44 259 GLU A C 1
ATOM 2149 O O . GLU A 1 259 ? -47.677 -10.865 79.534 1.00 96.44 259 GLU A O 1
ATOM 2154 N N . GLN A 1 260 ? -46.610 -9.391 78.228 1.00 96.06 260 GLN A N 1
ATOM 2155 C CA . GLN A 1 260 ? -47.256 -8.228 78.837 1.00 96.06 260 GLN A CA 1
ATOM 2156 C C . GLN A 1 260 ? -48.773 -8.229 78.624 1.00 96.06 260 GLN A C 1
ATOM 2158 O O . GLN A 1 260 ? -49.518 -7.959 79.569 1.00 96.06 260 GLN A O 1
ATOM 2163 N N . LYS A 1 261 ? -49.253 -8.578 77.423 1.00 96.62 261 LYS A N 1
ATOM 2164 C CA . LYS A 1 261 ? -50.692 -8.723 77.146 1.00 96.62 261 LYS A CA 1
ATOM 2165 C C . LYS A 1 261 ? -51.329 -9.795 78.028 1.00 96.62 261 LYS A C 1
ATOM 2167 O O . LYS A 1 261 ? -52.396 -9.554 78.592 1.00 96.62 261 LYS A O 1
ATOM 2172 N N . PHE A 1 262 ? -50.681 -10.949 78.175 1.00 96.50 262 PHE A N 1
ATOM 2173 C CA . PHE A 1 262 ? -51.158 -12.033 79.031 1.00 96.50 262 PHE A CA 1
ATOM 2174 C C . PHE A 1 262 ? -51.245 -11.600 80.500 1.00 96.50 262 PHE A C 1
ATOM 2176 O O . PHE A 1 262 ? -52.279 -11.783 81.149 1.00 96.50 262 PHE A O 1
ATOM 2183 N N . ASN A 1 263 ? -50.193 -10.959 81.011 1.00 96.31 263 ASN A N 1
ATOM 2184 C CA . ASN A 1 263 ? -50.151 -10.455 82.381 1.00 96.31 263 ASN A CA 1
ATOM 2185 C C . ASN A 1 263 ? -51.239 -9.405 82.638 1.00 96.31 263 ASN A C 1
ATOM 2187 O O . ASN A 1 263 ? -51.930 -9.474 83.658 1.00 96.31 263 ASN A O 1
ATOM 2191 N N . LEU A 1 264 ? -51.450 -8.478 81.700 1.00 96.12 264 LEU A N 1
ATOM 2192 C CA . LEU A 1 264 ? -52.503 -7.469 81.798 1.00 96.12 264 LEU A CA 1
ATOM 2193 C C . LEU A 1 264 ? -53.903 -8.102 81.791 1.00 96.12 264 LEU A C 1
ATOM 2195 O O . LEU A 1 264 ? -54.763 -7.702 82.573 1.00 96.12 264 LEU A O 1
ATOM 2199 N N . LEU A 1 265 ? -54.130 -9.128 80.964 1.00 96.00 265 LEU A N 1
ATOM 2200 C CA . LEU A 1 265 ? -55.396 -9.867 80.917 1.00 96.00 265 LEU A CA 1
ATOM 2201 C C . LEU A 1 265 ? -55.673 -10.573 82.252 1.00 96.00 265 LEU A C 1
ATOM 2203 O O . LEU A 1 265 ? -56.774 -10.459 82.795 1.00 96.00 265 LEU A O 1
ATOM 2207 N N . LYS A 1 266 ? -54.658 -11.225 82.831 1.00 95.62 266 LYS A N 1
ATOM 2208 C CA . LYS A 1 266 ? -54.747 -11.859 84.153 1.00 95.62 266 LYS A CA 1
ATOM 2209 C C . LYS A 1 266 ? -55.069 -10.840 85.250 1.00 95.62 266 LYS A C 1
ATOM 2211 O O . LYS A 1 266 ? -55.968 -11.075 86.055 1.00 95.62 266 LYS A O 1
ATOM 2216 N N . GLN A 1 267 ? -54.392 -9.691 85.261 1.00 95.25 267 GLN A N 1
ATOM 2217 C CA . GLN A 1 267 ? -54.693 -8.600 86.197 1.00 95.25 267 GLN A CA 1
ATOM 2218 C C . GLN A 1 267 ? -56.124 -8.074 86.017 1.00 95.25 267 GLN A C 1
ATOM 2220 O O . GLN A 1 267 ? -56.839 -7.887 87.001 1.00 95.25 267 GLN A O 1
ATOM 2225 N N . ALA A 1 268 ? -56.580 -7.896 84.774 1.00 95.12 268 ALA A N 1
ATOM 2226 C CA . ALA A 1 268 ? -57.943 -7.470 84.472 1.00 95.12 268 ALA A CA 1
ATOM 2227 C C . ALA A 1 268 ? -58.997 -8.498 84.925 1.00 95.12 268 ALA A C 1
ATOM 2229 O O . ALA A 1 268 ? -60.080 -8.112 85.365 1.00 95.12 268 ALA A O 1
ATOM 2230 N N . GLN A 1 269 ? -58.701 -9.800 84.845 1.00 95.62 269 GLN A N 1
ATOM 2231 C CA . GLN A 1 269 ? -59.561 -10.852 85.389 1.00 95.62 269 GLN A CA 1
ATOM 2232 C C . GLN A 1 269 ? -59.636 -10.786 86.919 1.00 95.62 269 GLN A C 1
ATOM 2234 O O . GLN A 1 269 ? -60.737 -10.709 87.457 1.00 95.62 269 GLN A O 1
ATOM 2239 N N . ILE A 1 270 ? -58.496 -10.710 87.611 1.00 94.88 270 ILE A N 1
ATOM 2240 C CA . ILE A 1 270 ? -58.456 -10.572 89.077 1.00 94.88 270 ILE A CA 1
ATOM 2241 C C . ILE A 1 270 ? -59.229 -9.320 89.523 1.00 94.88 270 ILE A C 1
ATOM 2243 O O . ILE A 1 270 ? -60.026 -9.370 90.456 1.00 94.88 270 ILE A O 1
ATOM 2247 N N . ALA A 1 271 ? -59.058 -8.194 88.826 1.00 94.88 271 ALA A N 1
ATOM 2248 C CA . ALA A 1 271 ? -59.782 -6.959 89.119 1.00 94.88 271 ALA A CA 1
ATOM 2249 C C . ALA A 1 271 ? -61.304 -7.070 88.894 1.00 94.88 271 ALA A C 1
ATOM 2251 O O . ALA A 1 271 ? -62.068 -6.336 89.525 1.00 94.88 271 ALA A O 1
ATOM 2252 N N . ARG A 1 272 ? -61.764 -7.949 87.991 1.00 93.62 272 ARG A N 1
ATOM 2253 C CA . ARG A 1 272 ? -63.192 -8.272 87.830 1.00 93.62 272 ARG A CA 1
ATOM 2254 C C . ARG A 1 272 ? -63.695 -9.130 88.987 1.00 93.62 272 ARG A C 1
ATOM 2256 O O . ARG A 1 272 ? -64.685 -8.754 89.599 1.00 93.62 272 ARG A O 1
ATOM 2263 N N . GLU A 1 273 ? -62.973 -10.189 89.345 1.00 94.44 273 GLU A N 1
ATOM 2264 C CA . GLU A 1 273 ? -63.323 -11.065 90.476 1.00 94.44 273 GLU A CA 1
ATOM 2265 C C . GLU A 1 273 ? -63.383 -10.295 91.806 1.00 94.44 273 GLU A C 1
ATOM 2267 O O . GLU A 1 273 ? -64.283 -10.507 92.618 1.00 94.44 273 GLU A O 1
ATOM 2272 N N . ILE A 1 274 ? -62.453 -9.360 92.038 1.00 94.25 2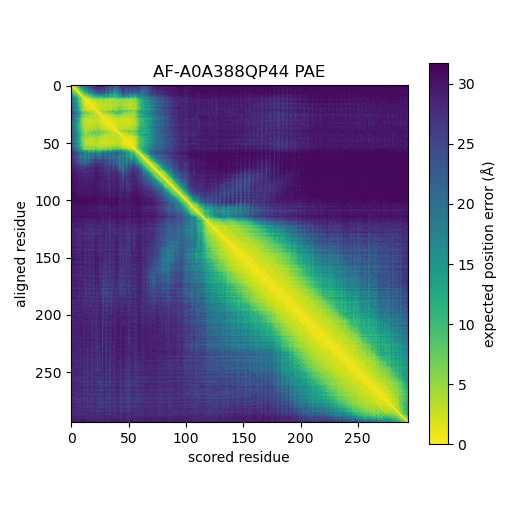74 ILE A N 1
ATOM 2273 C CA . ILE A 1 274 ? -62.486 -8.476 93.214 1.00 94.25 274 ILE A CA 1
ATOM 2274 C C . ILE A 1 274 ? -63.744 -7.605 93.197 1.00 94.25 274 ILE A C 1
ATOM 2276 O O . ILE A 1 274 ? -64.408 -7.492 94.225 1.00 94.25 274 ILE A O 1
ATOM 2280 N N . ARG A 1 275 ? -64.087 -7.009 92.046 1.00 93.62 275 ARG A N 1
ATOM 2281 C CA . ARG A 1 275 ? -65.305 -6.198 91.904 1.00 93.62 275 ARG A CA 1
ATOM 2282 C C . ARG A 1 275 ? -66.565 -7.020 92.165 1.00 93.62 275 ARG A C 1
ATOM 2284 O O . ARG A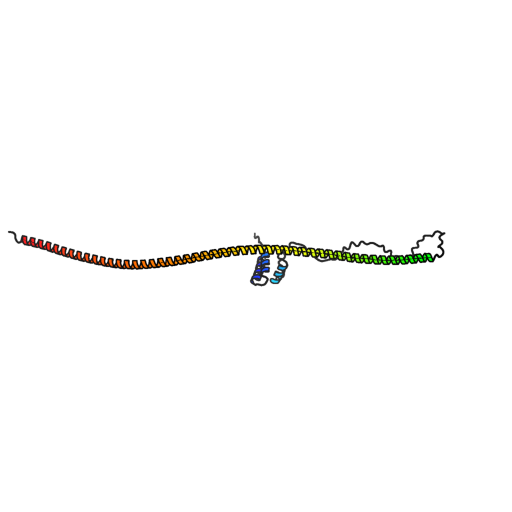 1 275 ? -67.421 -6.568 92.914 1.00 93.62 275 ARG A O 1
ATOM 2291 N N . GLU A 1 276 ? -66.662 -8.229 91.621 1.00 92.12 276 GLU A N 1
ATOM 2292 C CA . GLU A 1 276 ? -67.778 -9.143 91.896 1.00 92.12 276 GLU A CA 1
ATOM 2293 C C . GLU A 1 276 ? -67.893 -9.440 93.396 1.00 92.12 276 GLU A C 1
ATOM 2295 O O . GLU A 1 276 ? -68.934 -9.171 94.000 1.00 92.12 276 GLU A O 1
ATOM 2300 N N . LYS A 1 277 ? -66.794 -9.854 94.040 1.00 93.31 277 LYS A N 1
ATOM 2301 C CA . LYS A 1 277 ? -66.762 -10.090 95.492 1.00 93.31 277 LYS A CA 1
ATOM 2302 C C . LYS A 1 277 ? -67.143 -8.850 96.303 1.00 93.31 277 LYS A C 1
ATOM 2304 O O . LYS A 1 277 ? -67.827 -8.981 97.313 1.00 93.31 277 LYS A O 1
ATOM 2309 N N . GLN A 1 278 ? -66.730 -7.653 95.882 1.00 90.69 278 GLN A N 1
ATOM 2310 C CA . GLN A 1 278 ? -67.143 -6.397 96.517 1.00 90.69 278 GLN A CA 1
ATOM 2311 C C . GLN A 1 278 ? -68.655 -6.175 96.393 1.00 90.69 278 GLN A C 1
ATOM 2313 O O . GLN A 1 278 ? -69.296 -5.861 97.395 1.00 90.69 278 GLN A O 1
ATOM 2318 N N . THR A 1 279 ? -69.243 -6.393 95.212 1.00 89.44 279 THR A N 1
ATOM 2319 C CA . THR A 1 279 ? -70.699 -6.269 95.032 1.00 89.44 279 THR A CA 1
ATOM 2320 C C . THR A 1 279 ? -71.478 -7.274 95.880 1.00 89.44 279 THR A C 1
ATOM 2322 O O . THR A 1 279 ? -72.506 -6.924 96.460 1.00 89.44 279 THR A O 1
ATOM 2325 N N . ASP A 1 280 ? -70.985 -8.504 96.022 1.00 88.00 280 ASP A N 1
ATOM 2326 C CA . ASP A 1 280 ? -71.623 -9.520 96.861 1.00 88.00 280 ASP A CA 1
ATOM 2327 C C . ASP A 1 280 ? -71.458 -9.221 98.359 1.00 88.00 280 ASP A C 1
ATOM 2329 O O . ASP A 1 280 ? -72.403 -9.386 99.140 1.00 88.00 280 ASP A O 1
ATOM 2333 N N . LEU A 1 281 ? -70.307 -8.683 98.773 1.00 86.38 281 LEU A N 1
ATOM 2334 C CA . LEU A 1 281 ? -70.107 -8.168 100.129 1.00 86.38 281 LEU A CA 1
ATOM 2335 C C . LEU A 1 281 ? -71.080 -7.015 100.439 1.00 86.38 281 LEU A C 1
ATOM 2337 O O . LEU A 1 281 ? -71.647 -6.949 101.526 1.00 86.38 281 LEU A O 1
ATOM 2341 N N . GLU A 1 282 ? -71.313 -6.101 99.498 1.00 84.81 282 GLU A N 1
ATOM 2342 C CA . GLU A 1 282 ? -72.301 -5.032 99.675 1.00 84.81 282 GLU A CA 1
ATOM 2343 C C . GLU A 1 282 ? -73.734 -5.565 99.775 1.00 84.81 282 GLU A C 1
ATOM 2345 O O . GLU A 1 282 ? -74.493 -5.107 100.633 1.00 84.81 282 GLU A O 1
ATOM 2350 N N . LYS A 1 283 ? -74.113 -6.552 98.951 1.00 84.69 283 LYS A N 1
ATOM 2351 C CA . LYS A 1 283 ? -75.424 -7.219 99.051 1.00 84.69 283 LYS A CA 1
ATOM 2352 C C . LYS A 1 283 ? -75.605 -7.890 100.414 1.00 84.69 283 LYS A C 1
ATOM 2354 O O . LYS A 1 283 ? -76.631 -7.692 101.058 1.00 84.69 283 LYS A O 1
ATOM 2359 N N . THR A 1 284 ? -74.610 -8.643 100.882 1.00 79.75 284 THR A N 1
ATOM 2360 C CA . THR A 1 284 ? -74.657 -9.298 102.203 1.00 79.75 284 THR A CA 1
ATOM 2361 C C . THR A 1 284 ? -74.695 -8.286 103.345 1.00 79.75 284 THR A C 1
ATOM 2363 O O . THR A 1 284 ? -75.507 -8.449 104.251 1.00 79.75 284 THR A O 1
ATOM 2366 N N . LYS A 1 285 ? -73.928 -7.189 103.281 1.00 79.50 285 LYS A N 1
ATOM 2367 C CA . LYS A 1 285 ? -74.044 -6.076 104.240 1.00 79.50 285 LYS A CA 1
ATOM 2368 C C . LYS A 1 285 ? -75.454 -5.487 104.265 1.00 79.50 285 LYS A C 1
ATOM 2370 O O . LYS A 1 285 ? -76.003 -5.327 105.349 1.00 79.50 285 LYS A O 1
ATOM 2375 N N . LYS A 1 286 ? -76.066 -5.213 103.106 1.00 77.75 286 LYS A N 1
ATOM 2376 C CA . LYS A 1 286 ? -77.461 -4.732 103.023 1.00 77.75 286 LYS A CA 1
ATOM 2377 C C . LYS A 1 286 ? -78.461 -5.744 103.609 1.00 77.75 286 LYS A C 1
ATOM 2379 O O . LYS A 1 286 ? -79.386 -5.341 104.310 1.00 77.75 286 LYS A O 1
ATOM 2384 N N . ASN A 1 287 ? -78.248 -7.042 103.395 1.00 66.31 287 ASN A N 1
ATOM 2385 C CA . ASN A 1 287 ? -79.080 -8.107 103.972 1.00 66.31 287 ASN A CA 1
ATOM 2386 C C . ASN A 1 287 ? -78.907 -8.247 105.501 1.00 66.31 287 ASN A C 1
ATOM 2388 O O . ASN A 1 287 ? -79.874 -8.487 106.214 1.00 66.31 287 ASN A O 1
ATOM 2392 N N . VAL A 1 288 ? -77.701 -8.049 106.042 1.00 64.12 288 VAL A N 1
ATOM 2393 C CA . VAL A 1 288 ? -77.469 -8.038 107.502 1.00 64.12 288 VAL A CA 1
ATOM 2394 C C . VAL A 1 288 ? -78.070 -6.784 108.146 1.00 64.12 288 VAL A C 1
ATOM 2396 O O . VAL A 1 288 ? -78.677 -6.866 109.210 1.00 64.12 288 VAL A O 1
ATOM 2399 N N . MET A 1 289 ? -77.987 -5.632 107.475 1.00 59.34 289 MET A N 1
ATOM 2400 C CA . MET A 1 289 ? -78.591 -4.375 107.938 1.00 59.34 289 MET A CA 1
ATOM 2401 C C . MET A 1 289 ? -80.131 -4.405 107.941 1.00 59.34 289 MET A C 1
ATOM 2403 O O . MET A 1 289 ? -80.753 -3.604 108.629 1.00 59.34 289 MET A O 1
ATOM 2407 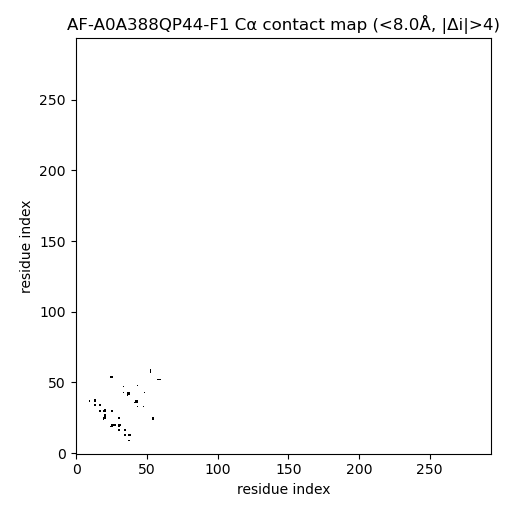N N . THR A 1 290 ? -80.751 -5.323 107.193 1.00 57.28 290 THR A N 1
ATOM 2408 C CA . THR A 1 290 ? -82.211 -5.527 107.165 1.00 57.28 290 THR A CA 1
ATOM 2409 C C . THR A 1 290 ? -82.705 -6.572 108.175 1.00 57.28 290 THR A C 1
ATOM 2411 O O . THR A 1 290 ? -83.891 -6.574 108.489 1.00 57.28 290 THR A O 1
ATOM 2414 N N . LEU A 1 291 ? -81.820 -7.402 108.748 1.00 53.34 291 LEU A N 1
ATOM 2415 C CA . LEU A 1 291 ? -82.147 -8.383 109.801 1.00 53.34 291 LEU A CA 1
ATOM 2416 C C . LEU A 1 291 ? -81.966 -7.848 111.236 1.00 53.34 291 LEU A C 1
ATOM 2418 O O . LEU A 1 291 ? -82.386 -8.505 112.185 1.00 53.34 291 LEU A O 1
ATOM 2422 N N . HIS A 1 292 ? -81.413 -6.643 111.399 1.00 50.75 292 HIS A N 1
ATOM 2423 C CA . HIS A 1 292 ? -81.421 -5.903 112.664 1.00 50.75 292 HIS A CA 1
ATOM 2424 C C . HIS A 1 292 ? -81.870 -4.445 112.461 1.00 50.75 292 HIS A C 1
ATOM 2426 O O . HIS A 1 292 ? -81.034 -3.542 112.369 1.00 50.75 292 HIS A O 1
ATOM 2432 N N . PRO A 1 293 ? -83.186 -4.173 112.422 1.00 48.12 293 PRO A N 1
ATOM 2433 C CA . PRO A 1 293 ? -83.704 -2.899 112.886 1.00 48.12 293 PRO A CA 1
ATOM 2434 C C . PRO A 1 293 ? -83.734 -2.903 114.426 1.00 48.12 293 PRO A C 1
ATOM 2436 O O . PRO A 1 293 ? -83.872 -3.958 115.041 1.00 48.12 293 PRO A O 1
ATOM 2439 N N . LYS A 1 294 ? -83.529 -1.722 115.014 1.00 41.34 294 LYS A N 1
ATOM 2440 C CA . LYS A 1 294 ? -83.579 -1.436 116.460 1.00 41.34 294 LYS A CA 1
ATOM 2441 C C . LYS A 1 294 ? -84.689 -2.162 117.215 1.00 41.34 294 LYS A C 1
ATOM 2443 O O . LYS A 1 294 ? -85.819 -2.201 116.682 1.00 41.34 294 LYS A O 1
#

Secondary structure (DSSP, 8-state):
--------THHHHHHHHHHHHHTT-S-HHHHHHHHHHHHTTPPPPHHHHHHHHHHHT--SSS--S-PPP---------------------------S----------TT-PPPS--HHHHHHHHHHHHHHHHHHHHHHHHHHHHHHHHHHHHHHHHHHHHHHHHHHHHHHHHHHHHHHHHHHHHHHHHHHHHHHHHHHHHHHHHHHHHHHHHHHHHHHHHHHHHHHHHHHHHHHHHHHHHHHHHHHHHHHHHHHHHHHH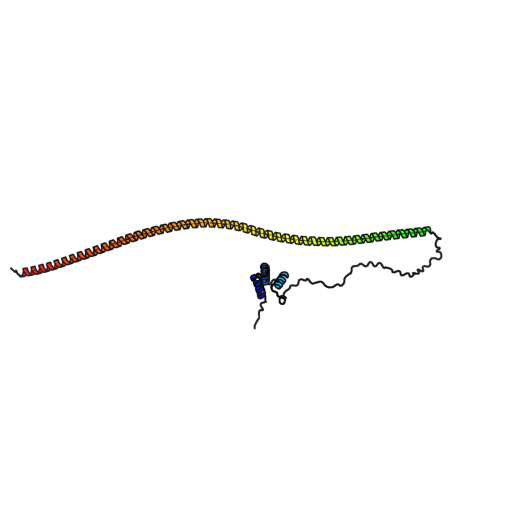HHHHHHHHHHHHHHHHHHHHHHHHHHHHHHHH---

Mean predicted aligned error: 21.61 Å

pLDDT: mean 79.11, std 23.35, range [25.78, 98.44]

Solvent-accessible surface area (backbone atoms only — not comparable to full-atom values): 17690 Å² total; per-residue (Å²): 137,88,80,85,81,84,77,74,78,60,69,62,54,49,54,52,52,50,50,31,52,76,66,66,64,70,57,58,70,60,53,48,52,51,46,53,34,55,76,66,74,46,89,75,54,71,72,57,50,55,48,47,35,71,72,69,68,55,82,88,86,84,90,84,83,89,79,86,88,72,92,84,83,79,97,81,75,94,76,89,81,91,80,82,79,82,75,76,76,73,79,78,76,82,75,70,96,66,86,78,78,75,82,70,81,72,66,95,84,71,71,79,77,82,80,59,61,67,61,56,48,54,49,51,53,49,50,53,54,49,51,54,50,50,52,53,50,48,53,53,50,52,51,52,50,53,51,50,51,55,49,53,51,51,55,51,53,51,55,52,49,55,49,51,53,50,52,53,50,55,52,51,52,51,52,52,53,52,51,50,51,51,52,51,53,52,49,54,51,50,52,50,52,52,53,50,50,55,51,50,52,51,54,51,51,54,49,52,54,50,50,51,51,53,51,53,52,50,53,50,52,51,52,52,50,52,50,53,50,53,51,51,54,50,54,51,52,55,49,54,52,51,51,50,51,52,53,51,50,52,53,52,52,51,51,52,52,52,51,49,51,51,52,52,50,52,51,54,49,52,57,46,54,51,50,52,52,48,55,51,50,50,52,51,50,54,55,54,59,68,75,56,71,133

Sequence (294 aa):
MIIDDEKPKENELISKIQKLIDSNNGDPGRLQHICDMLSQNKPLYHSDQVYLENKLGINNTSLKNNIPHFDVCPEDKIKHMNKFEQKITLTEVKHDPTPLKLRGLMPKDWHPPENNSNELTGIYEKIKTEEELLDDRQKIYDEINLQRSKLSHLILNRKDYEKQVLLEKTLLESQITEEHINIQTQTKISEQIISQKVELEKVKFERNELMKKITIEKDTITKDLQYQKNQLTQTQLEQEEIEKQIKQEQILLSKMIEEQKFNLLKQAQIAREIREKQTDLEKTKKNVMTLHPK

Radius of gyration: 71.6 Å; Cα contacts (8 Å, |Δi|>4): 30; chains: 1; bounding box: 142×44×235 Å

Foldseek 3Di:
DDDDPDDDPLVVLLVVLVVCCVVVPDDNVLSVVVSVCSVVVHDDDPVSVVVSCVRVVDDDDPPPDDDDDDDDDDDDDDDDDPPDPPPPPPPPPPDDPDDPPPPDDDPPPDDDPPDPVVVVVVVVVVVVVVVVVVVVVVVVVVVVVVVVVVVVVVVVVVVVVVVVVVVVVVVVVVVVVVVVVVVVVVVVVVVVVVVVVVVVVVVVVVVVVVVVVVVVVVVVVVVVVVVVVVVVVVVVVVVVVVVVVVVVVVVVVVVVVVVVVVVVVVVVVVVVVVVVVVVVVVVVVVVVVVVDDD